Protein AF-A0A1Y1R116-F1 (afdb_monomer_lite)

Radius of gyration: 16.47 Å; chains: 1; bounding box: 44×42×44 Å

Foldseek 3Di:
DQVVCVVVVHHQFAWWQAQLDTGGRDDPVVVVVCVVCPPVAAADAPVCSVVCNVRRHTHDYALLSVLVSCQVVVNAEEEDAEHAAAAVVCVPVVPGDCNLVSQLAGQHEYEYQYHALRGDRVRRVVSNVVSQAAEEEAVDQARGHRVRNHDPHGGPYYDPDVVVVVVPGQDPVCNVPHGYYYYHYD

pLDDT: mean 90.56, std 11.83, range [45.5, 98.25]

Sequence (186 aa):
MRSCVRAAGAVPATTAILNGRLKAGLSKTEIDTIGQLGPRMHKASRRDLHWLMATGGNGSTTVASTMMIAAMAGIRVFATGGIGGGHRGAQKTFDISADLQELARTPVAVVCSGPKIILDIGLTREYLETHGVTVVGYETDTLPAFYVRESTFSVDCRADSPTVVANIRPFSRLADHFRASCLIFR

Structure (mmCIF, N/CA/C/O backbone):
data_AF-A0A1Y1R116-F1
#
_entry.id   AF-A0A1Y1R116-F1
#
loop_
_atom_site.group_PDB
_atom_site.id
_atom_site.type_symbol
_atom_site.label_atom_id
_atom_site.label_alt_id
_atom_site.label_comp_id
_atom_site.label_asym_id
_atom_site.label_entity_id
_atom_site.label_seq_id
_atom_site.pdbx_PDB_ins_code
_atom_site.Cartn_x
_atom_site.Cartn_y
_atom_site.Cartn_z
_atom_site.occupancy
_atom_site.B_iso_or_equiv
_atom_site.auth_seq_id
_atom_site.auth_comp_id
_atom_site.auth_asym_id
_atom_site.auth_atom_id
_atom_site.pdbx_PDB_model_num
ATOM 1 N N . MET A 1 1 ? -13.575 7.612 -5.347 1.00 85.94 1 MET A N 1
ATOM 2 C CA . MET A 1 1 ? -13.102 6.263 -4.951 1.00 85.94 1 MET A CA 1
ATOM 3 C C . MET A 1 1 ? -14.218 5.358 -4.425 1.00 85.94 1 MET A C 1
ATOM 5 O O . MET A 1 1 ? -14.549 4.406 -5.113 1.00 85.94 1 MET A O 1
ATOM 9 N N . ARG A 1 2 ? -14.840 5.617 -3.256 1.00 90.31 2 ARG A N 1
ATOM 10 C CA . ARG A 1 2 ? -15.894 4.720 -2.708 1.00 90.31 2 ARG A CA 1
ATOM 11 C C . ARG A 1 2 ? -17.069 4.504 -3.673 1.00 90.31 2 ARG A C 1
ATOM 13 O O . ARG A 1 2 ? -17.588 3.398 -3.741 1.00 90.31 2 ARG A O 1
ATOM 20 N N . SER A 1 3 ? -17.460 5.541 -4.415 1.00 92.19 3 SER A N 1
ATOM 21 C CA . SER A 1 3 ? -18.466 5.462 -5.481 1.00 92.19 3 SER A CA 1
ATOM 22 C C . SER A 1 3 ? -18.055 4.499 -6.598 1.00 92.19 3 SER A C 1
ATOM 24 O O . SER A 1 3 ? -18.837 3.625 -6.940 1.00 92.19 3 SER A O 1
ATOM 26 N N . CYS A 1 4 ? -16.818 4.594 -7.097 1.00 93.50 4 CYS A N 1
ATOM 27 C CA . CYS A 1 4 ? -16.275 3.699 -8.125 1.00 93.50 4 CYS A CA 1
ATOM 28 C C . CYS A 1 4 ? -16.299 2.229 -7.674 1.00 93.50 4 CYS A C 1
ATOM 30 O O . CYS A 1 4 ? -16.736 1.364 -8.421 1.00 93.50 4 CYS A O 1
ATOM 32 N N . VAL A 1 5 ? -15.897 1.956 -6.425 1.00 94.81 5 VAL A N 1
ATOM 33 C CA . VAL A 1 5 ? -15.923 0.595 -5.852 1.00 94.81 5 VAL A CA 1
ATOM 34 C C . VAL A 1 5 ? -17.352 0.043 -5.796 1.00 94.81 5 VAL A C 1
ATOM 36 O O . VAL A 1 5 ? -17.579 -1.102 -6.174 1.00 94.81 5 VAL A O 1
ATOM 39 N N . ARG A 1 6 ? -18.325 0.865 -5.377 1.00 96.12 6 ARG A N 1
ATOM 40 C CA . ARG A 1 6 ? -19.744 0.474 -5.351 1.00 96.12 6 ARG A CA 1
ATOM 41 C C . ARG A 1 6 ? -20.318 0.258 -6.749 1.00 96.12 6 ARG A C 1
ATOM 43 O O . ARG A 1 6 ? -21.068 -0.689 -6.939 1.00 96.12 6 ARG A O 1
ATOM 50 N N . ALA A 1 7 ? -19.954 1.106 -7.711 1.00 96.94 7 ALA A N 1
ATOM 51 C CA . ALA A 1 7 ? -20.374 0.970 -9.104 1.00 96.94 7 ALA A CA 1
ATOM 52 C C . ALA A 1 7 ? -19.861 -0.335 -9.736 1.00 96.94 7 ALA A C 1
ATOM 54 O O . ALA A 1 7 ? -20.546 -0.923 -10.562 1.00 96.94 7 ALA A O 1
ATOM 55 N N . ALA A 1 8 ? -18.701 -0.827 -9.289 1.00 93.62 8 ALA A N 1
ATOM 56 C CA . ALA A 1 8 ? -18.162 -2.134 -9.662 1.00 93.62 8 ALA A CA 1
ATOM 57 C C . ALA A 1 8 ? -18.774 -3.319 -8.876 1.00 93.62 8 ALA A C 1
ATOM 59 O O . ALA A 1 8 ? -18.280 -4.438 -8.977 1.00 93.62 8 ALA A O 1
ATOM 60 N N . GLY A 1 9 ? -19.812 -3.093 -8.059 1.00 96.50 9 GLY A N 1
ATOM 61 C CA . GLY A 1 9 ? -20.499 -4.138 -7.289 1.00 96.50 9 GLY A CA 1
ATOM 62 C C . GLY A 1 9 ? -19.793 -4.576 -5.999 1.00 96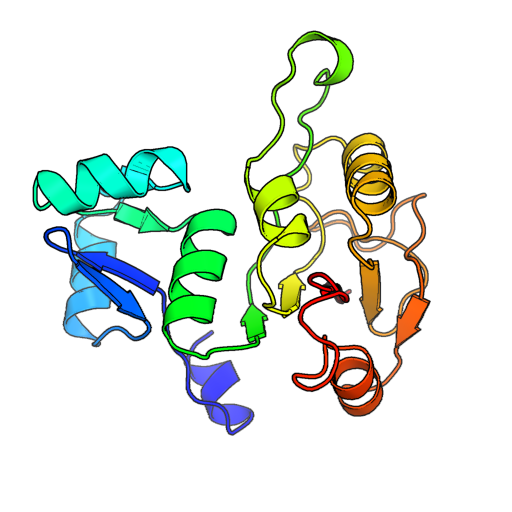.50 9 GLY A C 1
ATOM 63 O O . GLY A 1 9 ? -20.229 -5.531 -5.361 1.00 96.50 9 GLY A O 1
ATOM 64 N N . ALA A 1 10 ? -18.724 -3.890 -5.582 1.00 95.62 10 ALA A N 1
ATOM 65 C CA . ALA A 1 10 ? -17.963 -4.223 -4.378 1.00 95.62 10 ALA A CA 1
ATOM 66 C C . ALA A 1 10 ? -18.301 -3.309 -3.182 1.00 95.62 10 ALA A C 1
ATOM 68 O O . ALA A 1 10 ? -18.798 -2.187 -3.324 1.00 95.62 10 ALA A O 1
ATOM 69 N N . VAL A 1 11 ? -17.986 -3.773 -1.967 1.00 97.00 11 VAL A N 1
ATOM 70 C CA . VAL A 1 11 ? -18.197 -3.014 -0.724 1.00 97.00 11 VAL A CA 1
ATOM 71 C C . VAL A 1 11 ? -16.895 -2.318 -0.300 1.00 97.00 11 VAL A C 1
ATOM 73 O O . VAL A 1 11 ? -15.924 -2.997 0.032 1.00 97.00 11 VAL A O 1
ATOM 76 N N . PRO A 1 12 ? -16.830 -0.971 -0.270 1.00 97.06 12 PRO A N 1
ATOM 77 C CA . PRO A 1 12 ? -15.623 -0.265 0.146 1.00 97.06 12 PRO A CA 1
ATOM 78 C C . PRO A 1 12 ? -15.449 -0.270 1.670 1.00 97.06 12 PRO A C 1
ATOM 80 O O . PRO A 1 12 ? -16.290 0.270 2.396 1.00 97.06 12 PRO A O 1
ATOM 83 N N . ALA A 1 13 ? -14.301 -0.757 2.136 1.00 97.69 13 ALA A N 1
ATOM 84 C CA . ALA A 1 13 ? -13.896 -0.748 3.539 1.00 97.69 13 ALA A CA 1
ATOM 85 C C . ALA A 1 13 ? -12.650 0.132 3.743 1.00 97.69 13 ALA A C 1
ATOM 87 O O . ALA A 1 13 ? -11.518 -0.329 3.651 1.00 97.69 13 ALA A O 1
ATOM 88 N N . THR A 1 14 ? -12.854 1.427 3.992 1.00 97.12 14 THR A N 1
ATOM 89 C CA . THR A 1 14 ? -11.757 2.343 4.355 1.00 97.12 14 THR A CA 1
ATOM 90 C C . THR A 1 14 ? -11.199 1.968 5.727 1.00 97.12 14 THR A C 1
ATOM 92 O O . THR A 1 14 ? -11.984 1.676 6.627 1.00 97.12 14 THR A O 1
ATOM 95 N N . THR A 1 15 ? -9.878 1.989 5.902 1.00 97.69 15 THR A N 1
ATOM 96 C CA . THR A 1 15 ? -9.229 1.667 7.179 1.00 97.69 15 THR A CA 1
ATOM 97 C C . THR A 1 15 ? -8.725 2.909 7.903 1.00 97.69 15 THR A C 1
ATOM 99 O O . THR A 1 15 ? -8.316 3.882 7.271 1.00 97.69 15 THR A O 1
ATOM 102 N N . ALA A 1 16 ? -8.748 2.870 9.232 1.00 98.00 16 ALA A N 1
ATOM 103 C CA . ALA A 1 16 ? -8.129 3.869 10.100 1.00 98.00 16 ALA A CA 1
ATOM 104 C C . ALA A 1 16 ? -7.943 3.297 11.511 1.00 98.00 16 ALA A C 1
ATOM 106 O O . ALA A 1 16 ? -8.470 2.230 11.837 1.00 98.00 16 ALA A O 1
ATOM 107 N N . ILE A 1 17 ? -7.231 4.039 12.353 1.00 98.12 17 ILE A N 1
ATOM 108 C CA . ILE A 1 17 ? -7.190 3.822 13.799 1.00 98.12 17 ILE A CA 1
ATOM 109 C C . ILE A 1 17 ? -7.932 4.990 14.430 1.00 98.12 17 ILE A C 1
ATOM 111 O O . ILE A 1 17 ? -7.517 6.134 14.250 1.00 98.12 17 ILE A O 1
ATOM 115 N N . LEU A 1 18 ? -9.033 4.713 15.124 1.00 97.62 18 LEU A N 1
ATOM 116 C CA . LEU A 1 18 ? -9.830 5.738 15.795 1.00 97.62 18 LEU A CA 1
ATOM 117 C C . LEU A 1 18 ? -10.005 5.368 17.262 1.00 97.62 18 LEU A C 1
ATOM 119 O O . LEU A 1 18 ? -10.501 4.283 17.568 1.00 97.62 18 LEU A O 1
ATOM 123 N N . ASN A 1 19 ? -9.594 6.265 18.156 1.00 96.50 19 ASN A N 1
ATOM 124 C CA . ASN A 1 19 ? -9.612 6.074 19.605 1.00 96.50 19 ASN A CA 1
ATOM 125 C C . ASN A 1 19 ? -8.985 4.728 20.020 1.00 96.50 19 ASN A C 1
ATOM 127 O O . ASN A 1 19 ? -9.578 3.951 20.767 1.00 96.50 19 ASN A O 1
ATOM 131 N N . GLY A 1 20 ? -7.826 4.400 19.440 1.00 97.38 20 GLY A N 1
ATOM 132 C CA . GLY A 1 20 ? -7.104 3.144 19.666 1.00 97.38 20 GLY A CA 1
ATOM 133 C C . GLY A 1 20 ? -7.744 1.893 19.057 1.00 97.38 20 GLY A C 1
ATOM 134 O O . GLY A 1 20 ? -7.233 0.791 19.245 1.00 97.38 20 GLY A O 1
ATOM 135 N N . ARG A 1 21 ? -8.838 2.013 18.295 1.00 97.94 21 ARG A N 1
ATOM 136 C CA . ARG A 1 21 ? -9.481 0.870 17.632 1.00 97.94 21 ARG A CA 1
ATOM 137 C C . ARG A 1 21 ? -9.082 0.797 16.168 1.00 97.94 21 ARG A C 1
ATOM 139 O O . ARG A 1 21 ? -9.272 1.753 15.417 1.00 97.94 21 ARG A O 1
ATOM 146 N N . LEU A 1 22 ? -8.588 -0.367 15.754 1.00 98.19 22 LEU A N 1
ATOM 147 C CA . LEU A 1 22 ? -8.389 -0.695 14.346 1.00 98.19 22 LEU A CA 1
ATOM 148 C C . LEU A 1 22 ? -9.756 -0.837 13.668 1.00 98.19 22 LEU A C 1
ATOM 150 O O . LEU A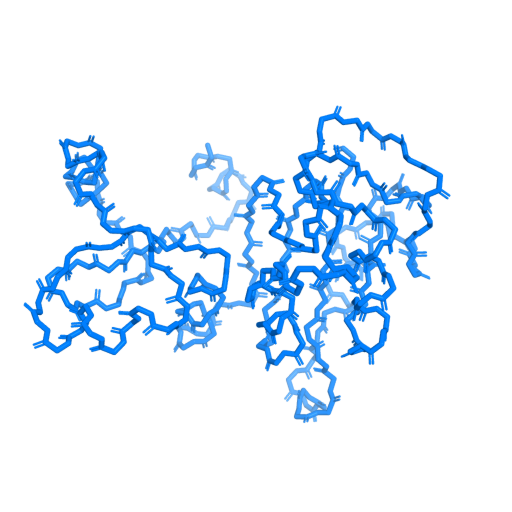 1 22 ? -10.600 -1.609 14.127 1.00 98.19 22 LEU A O 1
ATOM 154 N N . LYS A 1 23 ? -9.987 -0.096 12.585 1.00 98.25 23 LYS A N 1
ATOM 155 C CA . LYS A 1 23 ? -11.259 -0.114 11.855 1.00 98.25 23 LYS A CA 1
ATOM 156 C C . LYS A 1 23 ? -11.056 -0.541 10.411 1.00 98.25 23 LYS A C 1
ATOM 158 O O . LYS A 1 23 ? -10.219 0.031 9.720 1.00 98.25 23 LYS A O 1
ATOM 163 N N . ALA A 1 24 ? -11.882 -1.479 9.950 1.00 97.56 24 ALA A N 1
ATOM 164 C CA . ALA A 1 24 ? -12.065 -1.828 8.544 1.00 97.56 24 ALA A CA 1
ATOM 165 C C . ALA A 1 24 ? -13.508 -1.497 8.142 1.00 97.56 24 ALA A C 1
ATOM 167 O O . ALA A 1 24 ? -14.444 -2.206 8.500 1.00 97.56 24 ALA A O 1
ATOM 168 N N . GLY A 1 25 ? -13.693 -0.388 7.431 1.00 96.88 25 GLY A N 1
ATOM 169 C CA . GLY A 1 25 ? -15.003 0.206 7.185 1.00 96.88 25 GLY A CA 1
ATOM 170 C C . GLY A 1 25 ? -15.265 1.384 8.119 1.00 96.88 25 GLY A C 1
ATOM 171 O O . GLY A 1 25 ? -15.269 1.255 9.342 1.00 96.88 25 GLY A O 1
ATOM 172 N N . LEU A 1 26 ? -15.500 2.545 7.509 1.00 96.94 26 LEU A N 1
ATOM 173 C CA . LEU A 1 26 ? -15.802 3.790 8.205 1.00 96.94 26 LEU A CA 1
ATOM 174 C C . LEU A 1 26 ? -17.175 4.318 7.798 1.00 96.94 26 LEU A C 1
ATOM 176 O O . LEU A 1 26 ? -17.571 4.269 6.617 1.00 96.94 26 LEU A O 1
ATOM 180 N N . SER A 1 27 ? -17.874 4.860 8.790 1.00 96.12 27 SER A N 1
ATOM 181 C CA . SER A 1 27 ? -19.070 5.672 8.576 1.00 96.12 27 SER A CA 1
ATOM 182 C C . SER A 1 27 ? -18.719 6.985 7.864 1.00 96.12 27 SER A C 1
ATOM 184 O O . SER A 1 27 ? -17.549 7.342 7.711 1.00 96.12 27 SER A O 1
ATOM 186 N N . LYS A 1 28 ? -19.738 7.713 7.391 1.00 94.94 28 LYS A N 1
ATOM 187 C CA . LYS A 1 28 ? -19.534 9.046 6.806 1.00 94.94 28 LYS A CA 1
ATOM 188 C C . LYS A 1 28 ? -18.950 10.011 7.843 1.00 94.94 28 LYS A C 1
ATOM 190 O O . LYS A 1 28 ? -17.924 10.619 7.574 1.00 94.94 28 LYS A O 1
ATOM 195 N N . THR A 1 29 ? -19.532 10.037 9.040 1.00 96.62 29 THR A N 1
ATOM 196 C CA . THR A 1 29 ? -19.078 10.878 10.153 1.00 96.62 29 THR A CA 1
ATOM 197 C C . THR A 1 29 ? -17.611 10.640 10.490 1.00 96.62 29 THR A C 1
ATOM 199 O O . THR A 1 29 ? -16.861 11.591 10.637 1.00 96.62 29 THR A O 1
ATOM 202 N N . GLU A 1 30 ? -17.167 9.384 10.543 1.00 97.00 30 GLU A N 1
ATOM 203 C CA . GLU A 1 30 ? -15.762 9.071 10.837 1.00 97.00 30 GLU A CA 1
ATOM 204 C C . GLU A 1 30 ? -14.801 9.538 9.745 1.00 97.00 30 GLU A C 1
ATOM 206 O O . GLU A 1 30 ? -13.691 9.969 10.046 1.00 97.00 30 GLU A O 1
ATOM 211 N N . ILE A 1 31 ? -15.215 9.487 8.478 1.00 95.31 31 ILE A N 1
ATOM 212 C CA . ILE A 1 31 ? -14.420 10.034 7.372 1.00 95.31 31 ILE A CA 1
ATOM 213 C C . ILE A 1 31 ? -14.330 11.553 7.480 1.00 95.31 31 ILE A C 1
ATOM 215 O O . ILE A 1 31 ? -13.242 12.105 7.320 1.00 95.31 31 ILE A O 1
ATOM 219 N N . ASP A 1 32 ? -15.445 12.211 7.789 1.00 94.75 32 ASP A N 1
ATOM 220 C CA . ASP A 1 32 ? -15.482 13.659 7.983 1.00 94.75 32 ASP A CA 1
ATOM 221 C C . ASP A 1 32 ? -14.582 14.058 9.168 1.00 94.75 32 ASP A C 1
ATOM 223 O O . ASP A 1 32 ? -13.781 14.987 9.052 1.00 94.75 32 ASP A O 1
ATOM 227 N N . THR A 1 33 ? -14.608 13.294 10.267 1.00 93.50 33 THR A N 1
ATOM 228 C CA . THR A 1 33 ? -13.703 13.470 11.415 1.00 93.50 33 THR A CA 1
ATOM 229 C C . THR A 1 33 ? -12.234 13.326 11.018 1.00 93.50 33 THR A C 1
ATOM 231 O O . THR A 1 33 ? -11.421 14.167 11.396 1.00 93.50 33 THR A O 1
ATOM 234 N N . ILE A 1 34 ? -11.868 12.309 10.230 1.00 94.88 34 ILE A N 1
ATOM 235 C CA . ILE A 1 34 ? -10.489 12.152 9.734 1.00 94.88 34 ILE A CA 1
ATOM 236 C C . ILE A 1 34 ? -10.077 13.364 8.890 1.00 94.88 34 ILE A C 1
ATOM 238 O O . ILE A 1 34 ? -8.969 13.873 9.059 1.00 94.88 34 ILE A O 1
ATOM 242 N N . GLY A 1 35 ? -10.969 13.855 8.023 1.00 93.94 35 GLY A N 1
ATOM 243 C CA . GLY A 1 35 ? -10.734 15.054 7.216 1.00 93.94 35 GLY A CA 1
ATOM 244 C C . GLY A 1 35 ? -10.493 16.308 8.062 1.00 93.94 35 GLY A C 1
ATOM 245 O O . GLY A 1 35 ? -9.577 17.073 7.776 1.00 93.94 35 GLY A O 1
ATOM 246 N N . GLN A 1 36 ? -11.259 16.486 9.141 1.00 94.62 36 GLN A N 1
ATOM 247 C CA . GLN A 1 36 ? -11.112 17.605 10.083 1.00 94.62 36 GLN A CA 1
ATOM 248 C C . GLN A 1 36 ? -9.853 17.502 10.958 1.00 94.62 36 GLN A C 1
ATOM 250 O O . GLN A 1 36 ? -9.241 18.513 11.317 1.00 94.62 36 GLN A O 1
ATOM 255 N N . LEU A 1 37 ? -9.460 16.287 11.348 1.00 93.75 37 LEU A N 1
ATOM 256 C CA . LEU A 1 37 ? -8.221 16.062 12.092 1.00 93.75 37 LEU A CA 1
ATOM 257 C C . LEU A 1 37 ? -7.003 16.328 11.204 1.00 93.75 37 LEU A C 1
ATOM 259 O O . LEU A 1 37 ? -6.055 16.971 11.665 1.00 93.75 37 LEU A O 1
ATOM 263 N N . GLY A 1 38 ? -7.055 15.895 9.941 1.00 93.38 38 GLY A N 1
ATOM 264 C CA . GLY A 1 38 ? -6.062 16.201 8.917 1.00 93.38 38 GLY A CA 1
ATOM 265 C C . GLY A 1 38 ? -4.639 15.852 9.380 1.00 93.38 38 GLY A C 1
ATOM 266 O O . GLY A 1 38 ? -4.407 14.714 9.792 1.00 93.38 38 GLY A O 1
ATOM 267 N N . PRO A 1 39 ? -3.689 16.808 9.378 1.00 92.94 39 PRO A N 1
ATOM 268 C CA . PRO A 1 39 ? -2.306 16.576 9.812 1.00 92.94 39 PRO A CA 1
ATOM 269 C C . PRO A 1 39 ? -2.138 16.101 11.263 1.00 92.94 39 PRO A C 1
ATOM 271 O O . PRO A 1 39 ? -1.074 15.602 11.611 1.00 92.94 39 PRO A O 1
ATOM 274 N N . ARG A 1 40 ? -3.163 16.245 12.117 1.00 93.62 40 ARG A N 1
ATOM 275 C CA . ARG A 1 40 ? -3.134 15.750 13.506 1.00 93.62 40 ARG A CA 1
ATOM 276 C C . ARG A 1 40 ? -3.291 14.233 13.602 1.00 93.62 40 ARG A C 1
ATOM 278 O O . ARG A 1 40 ? -3.052 13.667 14.663 1.00 93.62 40 ARG A O 1
ATOM 285 N N . MET A 1 41 ? -3.710 13.573 12.523 1.00 95.81 41 MET A N 1
ATOM 286 C CA . MET A 1 41 ? -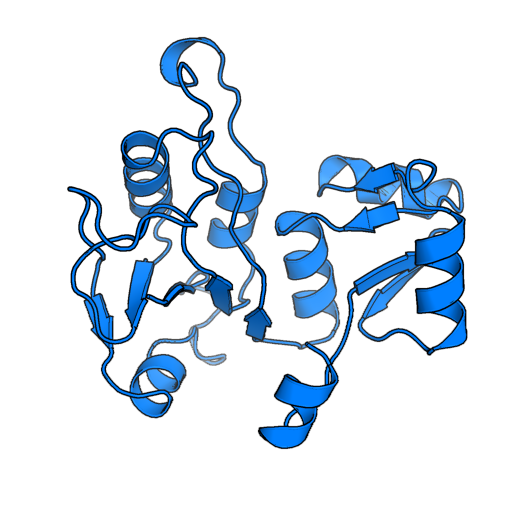3.729 12.115 12.452 1.00 95.81 41 MET A CA 1
ATOM 287 C C . MET A 1 41 ? -2.293 11.588 12.410 1.00 95.81 41 MET A C 1
ATOM 289 O O . MET A 1 41 ? -1.548 11.908 11.483 1.00 95.81 41 MET A O 1
ATOM 293 N N . HIS A 1 42 ? -1.915 10.715 13.347 1.00 97.19 42 HIS A N 1
ATOM 294 C CA . HIS A 1 42 ? -0.605 10.059 13.285 1.00 97.19 42 HIS A CA 1
ATOM 295 C C . HIS A 1 42 ? -0.511 9.205 12.019 1.00 97.19 42 HIS A C 1
ATOM 297 O O . HIS A 1 42 ? -1.428 8.439 11.716 1.00 97.19 42 HIS A O 1
ATOM 303 N N . LYS A 1 43 ? 0.579 9.303 11.258 1.00 97.19 43 LYS A N 1
ATOM 304 C CA . LYS A 1 43 ? 0.796 8.426 10.099 1.00 97.19 43 LYS A CA 1
ATOM 305 C C . LYS A 1 43 ? 1.296 7.070 10.593 1.00 97.19 43 LYS A C 1
ATOM 307 O O . LYS A 1 43 ? 2.481 6.900 10.859 1.00 97.19 43 LYS A O 1
ATOM 312 N N . ALA A 1 44 ? 0.381 6.119 10.722 1.00 97.69 44 ALA A N 1
ATOM 313 C CA . ALA A 1 44 ? 0.594 4.863 11.423 1.00 97.69 44 ALA A CA 1
ATOM 314 C C . ALA A 1 44 ? 1.049 3.745 10.480 1.00 97.69 44 ALA A C 1
ATOM 316 O O . ALA A 1 44 ? 0.269 3.248 9.657 1.00 97.69 44 ALA A O 1
ATOM 317 N N . SER A 1 45 ? 2.296 3.313 10.642 1.00 97.81 45 SER A N 1
ATOM 318 C CA . SER A 1 45 ? 2.830 2.060 10.110 1.00 97.81 45 SER A CA 1
ATOM 319 C C . SER A 1 45 ? 2.755 0.949 11.168 1.00 97.81 45 SER A C 1
ATOM 321 O O . SER A 1 45 ? 2.323 1.173 12.299 1.00 97.81 45 SER A O 1
ATOM 323 N N . ARG A 1 46 ? 3.205 -0.263 10.823 1.00 95.50 46 ARG A N 1
ATOM 324 C CA . ARG A 1 46 ? 3.155 -1.457 11.686 1.00 95.50 46 ARG A CA 1
ATOM 325 C C . ARG A 1 46 ? 3.692 -1.214 13.102 1.00 95.50 46 ARG A C 1
ATOM 327 O O . ARG A 1 46 ? 3.104 -1.683 14.072 1.00 95.50 46 ARG A O 1
ATOM 334 N N . ARG A 1 47 ? 4.806 -0.482 13.227 1.00 97.06 47 ARG A N 1
ATOM 335 C CA . ARG A 1 47 ? 5.447 -0.189 14.523 1.00 97.06 47 ARG A CA 1
ATOM 336 C C . ARG A 1 47 ? 4.590 0.693 15.434 1.00 97.06 47 ARG A C 1
ATOM 338 O O . ARG A 1 47 ? 4.689 0.583 16.649 1.00 97.06 47 ARG A O 1
ATOM 345 N N . ASP A 1 48 ? 3.743 1.533 14.844 1.00 97.88 48 ASP A N 1
ATOM 346 C CA . ASP A 1 48 ? 2.946 2.534 15.554 1.00 97.88 48 ASP A CA 1
ATOM 347 C C . ASP A 1 48 ? 1.651 1.944 16.134 1.00 97.88 48 ASP A C 1
ATOM 349 O O . ASP A 1 48 ? 1.072 2.515 17.058 1.00 97.88 48 ASP A O 1
ATOM 353 N N . LEU A 1 49 ? 1.197 0.796 15.610 1.00 96.56 49 LEU A N 1
ATOM 354 C CA . LEU A 1 49 ? -0.100 0.203 15.953 1.00 96.56 49 LEU A CA 1
ATOM 355 C C . LEU A 1 49 ? -0.247 -0.055 17.453 1.00 96.56 49 LEU A C 1
ATOM 357 O O . LEU A 1 49 ? -1.234 0.368 18.047 1.00 96.56 49 LEU A O 1
ATOM 361 N N . HIS A 1 50 ? 0.747 -0.695 18.069 1.00 96.25 50 HIS A N 1
ATOM 362 C CA . HIS A 1 50 ? 0.706 -1.057 19.487 1.00 96.25 50 HIS A CA 1
ATOM 363 C C . HIS A 1 50 ? 0.523 0.172 20.381 1.00 96.25 50 HIS A C 1
ATOM 365 O O . HIS A 1 50 ? -0.321 0.175 21.274 1.00 96.25 50 HIS A O 1
ATOM 371 N N . TRP A 1 51 ? 1.284 1.234 20.105 1.00 97.56 51 TRP A N 1
ATOM 372 C CA . TRP A 1 51 ? 1.229 2.469 20.878 1.00 97.56 51 TRP A CA 1
ATOM 373 C C . TRP A 1 51 ? -0.110 3.190 20.698 1.00 97.56 51 TRP A C 1
ATOM 375 O O . TRP A 1 51 ? -0.737 3.560 21.692 1.00 97.56 51 TRP A O 1
ATOM 385 N N . LEU A 1 52 ? -0.593 3.337 19.460 1.00 98.00 52 LEU A N 1
ATOM 386 C CA . LEU A 1 52 ? -1.878 3.992 19.198 1.00 98.00 52 LEU A CA 1
ATOM 387 C C . LEU A 1 52 ? -3.050 3.224 19.812 1.00 98.00 52 LEU A C 1
ATOM 389 O O . LEU A 1 52 ? -3.958 3.841 20.365 1.00 98.00 52 LEU A O 1
ATOM 393 N N . MET A 1 53 ? -3.024 1.893 19.755 1.00 98.06 53 MET A N 1
ATOM 394 C CA . MET A 1 53 ? -4.046 1.057 20.383 1.00 98.06 53 MET A CA 1
ATOM 395 C C . MET A 1 53 ? -4.032 1.186 21.908 1.00 98.06 53 MET A C 1
ATOM 397 O O . MET A 1 53 ? -5.088 1.358 22.511 1.00 98.06 53 MET A O 1
ATOM 401 N N . ALA A 1 54 ? -2.850 1.160 22.529 1.00 98.19 54 ALA A N 1
ATOM 402 C CA . ALA A 1 54 ? -2.710 1.247 23.983 1.00 98.19 54 ALA A CA 1
ATOM 403 C C . ALA A 1 54 ? -3.097 2.623 24.549 1.00 98.19 54 ALA A C 1
ATOM 405 O O . ALA A 1 54 ? -3.615 2.712 25.658 1.00 98.19 54 ALA A O 1
ATOM 406 N N . THR A 1 55 ? -2.848 3.695 23.795 1.00 97.75 55 THR A N 1
ATOM 407 C CA . THR A 1 55 ? -3.073 5.081 24.245 1.00 97.75 55 THR A CA 1
ATOM 408 C C . THR A 1 55 ? -4.410 5.671 23.806 1.00 97.75 55 THR A C 1
ATOM 410 O O . THR A 1 55 ? -4.707 6.817 24.134 1.00 97.75 55 THR A O 1
ATOM 413 N N . GLY A 1 56 ? -5.226 4.925 23.055 1.00 97.38 56 GLY A N 1
ATOM 414 C CA . GLY A 1 56 ? -6.462 5.471 22.495 1.00 97.38 56 GLY A CA 1
ATOM 415 C C . GLY A 1 56 ? -6.219 6.513 21.394 1.00 97.38 56 GLY A C 1
ATOM 416 O O . GLY A 1 56 ? -7.044 7.400 21.196 1.00 97.38 56 GLY A O 1
ATOM 417 N N . GLY A 1 57 ? -5.093 6.440 20.682 1.00 96.75 57 GLY A N 1
ATOM 418 C CA . GLY A 1 57 ? -4.706 7.411 19.659 1.00 96.75 57 GLY A CA 1
ATOM 419 C C . GLY A 1 57 ? -5.487 7.294 18.343 1.00 96.75 57 GLY A C 1
ATOM 420 O O . GLY A 1 57 ? -6.099 6.267 18.036 1.00 96.75 57 GLY A O 1
ATOM 421 N N . ASN A 1 58 ? -5.422 8.355 17.532 1.00 97.62 58 ASN A N 1
ATOM 422 C CA . ASN A 1 58 ? -5.980 8.406 16.178 1.00 97.62 58 ASN A CA 1
ATOM 423 C C . ASN A 1 58 ? -4.861 8.330 15.129 1.00 97.62 58 ASN A C 1
ATOM 425 O O . ASN A 1 58 ? -3.873 9.062 15.211 1.00 97.62 58 ASN A O 1
ATOM 429 N N . GLY A 1 59 ? -5.023 7.469 14.122 1.00 97.44 59 GLY A N 1
ATOM 430 C CA . GLY A 1 59 ? -3.993 7.195 13.122 1.00 97.44 59 GLY A CA 1
ATOM 431 C C . GLY A 1 59 ? -4.534 6.967 11.711 1.00 97.44 59 GLY A C 1
ATOM 432 O O . GLY A 1 59 ? -5.485 6.212 11.498 1.00 97.44 59 GLY A O 1
ATOM 433 N N . SER A 1 60 ? -3.903 7.622 10.736 1.00 96.94 60 SER A N 1
ATOM 434 C CA . SER A 1 60 ? -4.074 7.341 9.310 1.00 96.94 60 SER A CA 1
ATOM 435 C C . SER A 1 60 ? -3.160 6.178 8.924 1.00 96.94 60 SER A C 1
ATOM 437 O O . SER A 1 60 ? -1.968 6.188 9.224 1.00 96.94 60 SER A O 1
ATOM 439 N N . THR A 1 61 ? -3.710 5.136 8.308 1.00 97.88 61 THR A N 1
ATOM 440 C CA . THR A 1 61 ? -2.973 3.886 8.085 1.00 97.88 61 THR A CA 1
ATOM 441 C C . THR A 1 61 ? -2.137 3.955 6.809 1.00 97.88 61 THR A C 1
ATOM 443 O O . THR A 1 61 ? -2.637 4.327 5.747 1.00 97.88 61 THR A O 1
ATOM 446 N N . THR A 1 62 ? -0.861 3.564 6.884 1.00 97.81 62 THR A N 1
ATOM 447 C CA . THR A 1 62 ? -0.036 3.314 5.686 1.00 97.81 62 THR A CA 1
ATOM 448 C C . THR A 1 62 ? -0.512 2.061 4.943 1.00 97.81 62 THR A C 1
ATOM 450 O O . THR A 1 62 ? -1.458 1.398 5.376 1.00 97.81 62 THR A O 1
ATOM 453 N N . VAL A 1 63 ? 0.143 1.706 3.830 1.00 97.50 63 VAL A N 1
ATOM 454 C CA . VAL A 1 63 ? -0.139 0.446 3.125 1.00 97.50 63 VAL A CA 1
ATOM 455 C C . VAL A 1 63 ? 0.071 -0.741 4.066 1.00 97.50 63 VAL A C 1
ATOM 457 O O . VAL A 1 63 ? -0.850 -1.540 4.201 1.00 97.50 63 VAL A O 1
ATOM 460 N N . ALA A 1 64 ? 1.189 -0.793 4.800 1.00 97.19 64 ALA A N 1
ATOM 461 C CA . ALA A 1 64 ? 1.453 -1.852 5.773 1.00 97.19 64 ALA A CA 1
ATOM 462 C C . ALA A 1 64 ? 0.311 -2.023 6.796 1.00 97.19 64 ALA A C 1
ATOM 464 O O . ALA A 1 64 ? -0.307 -3.081 6.893 1.00 97.19 64 ALA A O 1
ATOM 465 N N . SER A 1 65 ? -0.048 -0.957 7.516 1.00 98.12 65 SER A N 1
ATOM 466 C CA . SER A 1 65 ? -1.121 -1.024 8.518 1.00 98.12 65 SER A CA 1
ATOM 467 C C . SER A 1 65 ? -2.480 -1.365 7.904 1.00 98.12 65 SER A C 1
ATOM 469 O O . SER A 1 65 ? -3.269 -2.092 8.502 1.00 98.12 65 SER A O 1
ATOM 471 N N . THR A 1 66 ? -2.759 -0.870 6.696 1.00 98.12 66 THR A N 1
ATOM 472 C CA . THR A 1 66 ? -4.005 -1.172 5.980 1.00 98.12 66 THR A CA 1
ATOM 473 C C . THR A 1 66 ? -4.085 -2.650 5.608 1.00 98.12 66 THR A C 1
ATOM 475 O O . THR A 1 66 ? -5.132 -3.259 5.805 1.00 98.12 66 THR A O 1
ATOM 478 N N . MET A 1 67 ? -2.986 -3.248 5.135 1.00 96.25 67 MET A N 1
ATOM 479 C CA . MET A 1 67 ? -2.913 -4.681 4.836 1.00 96.25 67 MET A CA 1
ATOM 480 C C . MET A 1 67 ? -3.165 -5.530 6.082 1.00 96.25 67 MET A C 1
ATOM 482 O O . MET A 1 67 ? -3.966 -6.460 6.020 1.00 96.25 67 MET A O 1
ATOM 486 N N . MET A 1 68 ? -2.547 -5.182 7.215 1.00 96.06 68 MET A N 1
ATOM 487 C CA . MET A 1 68 ? -2.760 -5.886 8.486 1.00 96.06 68 MET A CA 1
ATOM 488 C C . MET A 1 68 ? -4.235 -5.864 8.898 1.00 96.06 68 MET A C 1
ATOM 490 O O . MET A 1 68 ? -4.828 -6.907 9.165 1.00 96.06 68 MET A O 1
ATOM 494 N N . ILE A 1 69 ? -4.847 -4.677 8.897 1.00 97.75 69 ILE A N 1
ATOM 495 C CA . ILE A 1 69 ? -6.255 -4.499 9.271 1.00 97.75 69 ILE A CA 1
ATOM 496 C C . ILE A 1 69 ? -7.181 -5.231 8.290 1.00 97.75 69 ILE A C 1
ATOM 498 O O . ILE A 1 69 ? -8.136 -5.880 8.715 1.00 97.75 69 ILE A O 1
ATOM 502 N N . ALA A 1 70 ? -6.896 -5.159 6.988 1.00 95.94 70 ALA A N 1
ATOM 503 C CA . ALA A 1 70 ? -7.659 -5.858 5.959 1.00 95.94 70 ALA A CA 1
ATOM 504 C C . ALA A 1 70 ? -7.611 -7.377 6.163 1.00 95.94 70 ALA A C 1
ATOM 506 O O . ALA A 1 70 ? -8.662 -8.017 6.179 1.00 95.94 70 ALA A O 1
ATOM 507 N N . ALA A 1 71 ? -6.425 -7.941 6.401 1.00 93.62 71 ALA A N 1
ATOM 508 C CA . ALA A 1 71 ? -6.259 -9.368 6.657 1.00 93.62 71 ALA A CA 1
ATOM 509 C C . ALA A 1 71 ? -7.007 -9.821 7.918 1.00 93.62 71 ALA A C 1
ATOM 511 O O . ALA A 1 71 ? -7.730 -10.814 7.865 1.00 93.62 71 ALA A O 1
ATOM 512 N N . MET A 1 72 ? -6.914 -9.060 9.016 1.00 94.94 72 MET A N 1
ATOM 513 C CA . MET A 1 72 ? -7.671 -9.328 10.249 1.00 94.94 72 MET A CA 1
ATOM 514 C C . MET A 1 72 ? -9.190 -9.310 10.027 1.00 94.94 72 MET A C 1
ATOM 516 O O . MET A 1 72 ? -9.917 -10.044 10.688 1.00 94.94 72 MET A O 1
ATOM 520 N N . ALA A 1 73 ? -9.671 -8.486 9.094 1.00 95.94 73 ALA A N 1
ATOM 521 C CA . ALA A 1 73 ? -11.080 -8.393 8.721 1.00 95.94 73 ALA A CA 1
ATOM 522 C C . ALA A 1 73 ? -11.502 -9.389 7.619 1.00 95.94 73 ALA A C 1
ATOM 524 O O . ALA A 1 73 ? -12.637 -9.330 7.148 1.00 95.94 73 ALA A O 1
ATOM 525 N N . GLY A 1 74 ? -10.606 -10.273 7.161 1.00 92.81 74 GLY A N 1
ATOM 526 C CA . GLY A 1 74 ? -10.875 -11.217 6.069 1.00 92.81 74 GLY A CA 1
ATOM 527 C C . GLY A 1 74 ? -10.957 -10.579 4.674 1.00 92.81 74 GLY A C 1
ATOM 528 O O . GLY A 1 74 ? -11.381 -11.228 3.717 1.00 92.81 74 GLY A O 1
ATOM 529 N N . ILE A 1 75 ? -10.542 -9.319 4.523 1.00 93.25 75 ILE A N 1
ATOM 530 C CA . ILE A 1 75 ? -10.525 -8.594 3.248 1.00 93.25 75 ILE A CA 1
ATOM 531 C C . ILE A 1 75 ? -9.254 -8.968 2.483 1.00 93.25 75 ILE A C 1
ATOM 533 O O . ILE A 1 75 ? -8.142 -8.773 2.964 1.00 93.25 75 ILE A O 1
ATOM 537 N N . ARG A 1 76 ? -9.414 -9.480 1.259 1.00 90.12 76 ARG A N 1
ATOM 538 C CA . ARG A 1 76 ? -8.305 -10.025 0.450 1.00 90.12 76 ARG A CA 1
ATOM 539 C C . ARG A 1 76 ? -7.788 -9.087 -0.642 1.00 90.12 76 ARG A C 1
ATOM 541 O O . ARG A 1 76 ? -6.833 -9.436 -1.329 1.00 90.12 76 ARG A O 1
ATOM 548 N N . VAL A 1 77 ? -8.413 -7.923 -0.822 1.00 91.62 77 VAL A N 1
ATOM 549 C CA . VAL A 1 77 ? -8.065 -6.948 -1.866 1.00 91.62 77 VAL A CA 1
ATOM 550 C C . VAL A 1 77 ? -8.006 -5.557 -1.261 1.00 91.62 77 VAL A C 1
ATOM 552 O O . VAL A 1 77 ? -8.954 -5.118 -0.612 1.00 91.62 77 VAL A O 1
ATOM 555 N N . PHE A 1 78 ? -6.913 -4.851 -1.517 1.00 94.25 78 PHE A N 1
ATOM 556 C CA . PHE A 1 78 ? -6.695 -3.481 -1.079 1.00 94.25 78 PHE A CA 1
ATOM 557 C C . PHE A 1 78 ? -6.260 -2.627 -2.271 1.00 94.25 78 PHE A C 1
ATOM 559 O O . PHE A 1 78 ? -5.317 -2.983 -2.961 1.00 94.25 78 PHE A O 1
ATOM 566 N N . ALA A 1 79 ? -6.928 -1.496 -2.507 1.00 94.75 79 ALA A N 1
ATOM 567 C CA . ALA A 1 79 ? -6.542 -0.529 -3.531 1.00 94.75 79 ALA A CA 1
ATOM 568 C C . ALA A 1 79 ? -5.940 0.741 -2.920 1.00 94.75 79 ALA A C 1
ATOM 570 O O . ALA A 1 79 ? -6.516 1.339 -2.009 1.00 94.75 79 ALA A O 1
ATOM 571 N N . THR A 1 80 ? -4.808 1.178 -3.467 1.00 95.12 80 THR A N 1
ATOM 572 C CA . THR A 1 80 ? -4.079 2.390 -3.079 1.00 95.12 80 THR A CA 1
ATOM 573 C C . THR A 1 80 ? -3.495 3.070 -4.316 1.00 95.12 80 THR A C 1
ATOM 575 O O . THR A 1 80 ? -3.436 2.474 -5.384 1.00 95.12 80 THR A O 1
ATOM 578 N N . GLY A 1 81 ? -3.041 4.317 -4.190 1.00 93.81 81 GLY A N 1
ATOM 579 C CA . GLY A 1 81 ? -2.359 4.987 -5.299 1.00 93.81 81 GLY A CA 1
ATOM 580 C C . GLY A 1 81 ? -0.999 4.350 -5.603 1.00 93.81 81 GLY A C 1
ATOM 581 O O . GLY A 1 81 ? -0.711 3.979 -6.731 1.00 93.81 81 GLY A O 1
ATOM 582 N N . GLY A 1 82 ? -0.148 4.214 -4.588 1.00 94.44 82 GLY A N 1
ATOM 583 C CA . GLY A 1 82 ? 1.204 3.681 -4.753 1.00 94.44 82 GLY A CA 1
ATOM 584 C C . GLY A 1 82 ? 1.746 3.138 -3.442 1.00 94.44 82 GLY A C 1
ATOM 585 O O . GLY A 1 82 ? 1.420 3.652 -2.363 1.00 94.44 82 GLY A O 1
ATOM 586 N N . ILE A 1 83 ? 2.590 2.119 -3.519 1.00 95.94 83 ILE A N 1
ATOM 587 C CA . ILE A 1 83 ? 3.229 1.513 -2.343 1.00 95.94 83 ILE A CA 1
ATOM 588 C C . ILE A 1 83 ? 4.450 2.325 -1.895 1.00 95.94 83 ILE A C 1
ATOM 590 O O . ILE A 1 83 ? 4.927 3.218 -2.602 1.00 95.94 83 ILE A O 1
ATOM 594 N N . GLY A 1 84 ? 4.894 2.123 -0.659 1.00 96.81 84 GLY A N 1
ATOM 595 C CA . GLY A 1 84 ? 6.254 2.467 -0.256 1.00 96.81 84 GLY A CA 1
ATOM 596 C C . GLY A 1 84 ? 7.274 1.500 -0.863 1.00 96.81 84 GLY A C 1
ATOM 597 O O . GLY A 1 84 ? 6.908 0.525 -1.512 1.00 96.81 84 GLY A O 1
ATOM 598 N N . GLY A 1 85 ? 8.554 1.769 -0.642 1.00 96.62 85 GLY A N 1
ATOM 599 C CA . GLY A 1 85 ? 9.643 0.982 -1.209 1.00 96.62 85 GLY A CA 1
ATOM 600 C C . GLY A 1 85 ? 10.985 1.368 -0.606 1.00 96.62 85 GLY A C 1
ATOM 601 O O . GLY A 1 85 ? 11.020 2.012 0.445 1.00 96.62 85 GLY A O 1
ATOM 602 N N . GLY A 1 86 ? 12.074 0.984 -1.266 1.00 97.44 86 GLY A N 1
ATOM 603 C CA . GLY A 1 86 ? 13.398 1.490 -0.927 1.00 97.44 86 GLY A CA 1
ATOM 604 C C . GLY A 1 86 ? 13.529 2.944 -1.354 1.00 97.44 86 GLY A C 1
ATOM 605 O O . GLY A 1 86 ? 13.202 3.307 -2.486 1.00 97.44 86 GLY A O 1
ATOM 606 N N . HIS A 1 87 ? 13.972 3.798 -0.443 1.00 97.94 87 HIS A N 1
ATOM 607 C CA . HIS A 1 87 ? 14.264 5.181 -0.778 1.00 97.94 87 HIS A CA 1
ATOM 608 C C . HIS A 1 87 ? 15.551 5.263 -1.609 1.00 97.94 87 HIS A C 1
ATOM 610 O O . HIS A 1 87 ? 16.408 4.378 -1.569 1.00 97.94 87 HIS A O 1
ATOM 616 N N . ARG A 1 88 ? 15.712 6.346 -2.372 1.00 97.19 88 ARG A N 1
ATOM 617 C CA . ARG A 1 88 ? 16.952 6.585 -3.122 1.00 97.19 88 ARG A CA 1
ATOM 618 C C . ARG A 1 88 ? 18.123 6.690 -2.143 1.00 97.19 88 ARG A C 1
ATOM 620 O O . ARG A 1 88 ? 18.082 7.506 -1.226 1.00 97.19 88 ARG A O 1
ATOM 627 N N . GLY A 1 89 ? 19.151 5.862 -2.328 1.00 97.25 89 GLY A N 1
ATOM 628 C CA . GLY A 1 89 ? 20.280 5.764 -1.395 1.00 97.25 89 GLY A CA 1
ATOM 629 C C . GLY A 1 89 ? 20.101 4.742 -0.262 1.00 97.25 89 GLY A C 1
ATOM 630 O O . GLY A 1 89 ? 20.980 4.645 0.599 1.00 97.25 89 GLY A O 1
ATOM 631 N N . ALA A 1 90 ? 19.016 3.955 -0.256 1.00 97.38 90 ALA A N 1
ATOM 632 C CA . ALA A 1 90 ? 18.740 2.964 0.787 1.00 97.38 90 ALA A CA 1
ATOM 633 C C . ALA A 1 90 ? 19.816 1.877 0.930 1.00 97.38 90 ALA A C 1
ATOM 635 O O . ALA A 1 90 ? 19.966 1.332 2.018 1.00 97.38 90 ALA A O 1
ATOM 636 N N . GLN A 1 91 ? 20.639 1.622 -0.089 1.00 95.75 91 GLN A N 1
ATOM 637 C CA . GLN A 1 91 ? 21.812 0.748 0.022 1.00 95.75 91 GLN A CA 1
ATOM 638 C C . GLN A 1 91 ? 22.858 1.247 1.037 1.00 95.75 91 GLN A C 1
ATOM 640 O O . GLN A 1 91 ? 23.711 0.479 1.469 1.00 95.75 91 GLN A O 1
ATOM 645 N N 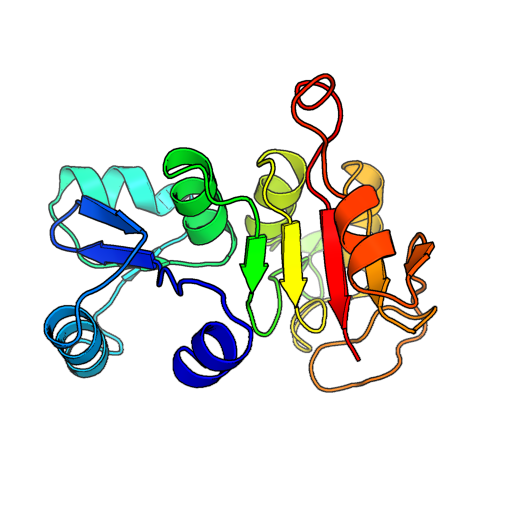. LYS A 1 92 ? 22.799 2.531 1.419 1.00 97.69 92 LYS A N 1
ATOM 646 C CA . LYS A 1 92 ? 23.635 3.138 2.467 1.00 97.69 92 LYS A CA 1
ATOM 647 C C . LYS A 1 92 ? 22.835 3.476 3.722 1.00 97.69 92 LYS A C 1
ATOM 649 O O . LYS A 1 92 ? 23.334 3.292 4.824 1.00 97.69 92 LYS A O 1
ATOM 654 N N . THR A 1 93 ? 21.623 4.012 3.558 1.00 98.12 93 THR A N 1
ATOM 655 C CA . THR A 1 93 ? 20.827 4.560 4.673 1.00 98.12 93 THR A CA 1
ATOM 656 C C . THR A 1 93 ? 19.907 3.543 5.332 1.00 98.12 93 THR A C 1
ATOM 658 O O . THR A 1 93 ? 19.455 3.772 6.450 1.00 98.12 93 THR A O 1
ATOM 661 N N . PHE A 1 94 ? 19.599 2.453 4.628 1.00 97.81 94 PHE A N 1
ATOM 662 C CA . PHE A 1 94 ? 18.619 1.437 5.013 1.00 97.81 94 PHE A CA 1
ATOM 663 C C . PHE A 1 94 ? 17.205 2.019 5.216 1.00 97.81 94 PHE A C 1
ATOM 665 O O . PHE A 1 94 ? 16.369 1.433 5.903 1.00 97.81 94 PHE A O 1
ATOM 672 N N . ASP A 1 95 ? 16.910 3.154 4.572 1.00 98.06 95 ASP A N 1
ATOM 673 C CA . ASP A 1 95 ? 15.573 3.751 4.540 1.00 98.06 95 ASP A CA 1
ATOM 674 C C . ASP A 1 95 ? 14.669 2.966 3.573 1.00 98.06 95 ASP A C 1
ATOM 676 O O . ASP A 1 95 ? 14.597 3.226 2.368 1.00 98.06 95 ASP A O 1
ATOM 680 N N . ILE A 1 96 ? 14.045 1.917 4.108 1.00 98.00 96 ILE A N 1
ATOM 681 C CA . ILE A 1 96 ? 13.211 0.966 3.372 1.00 98.00 96 ILE A CA 1
ATOM 682 C C . ILE A 1 96 ? 11.836 0.906 4.035 1.00 98.00 96 ILE A C 1
ATOM 684 O O . ILE A 1 96 ? 11.709 0.649 5.234 1.00 98.00 96 ILE A O 1
ATOM 688 N N . SER A 1 97 ? 10.784 1.117 3.244 1.00 97.75 97 SER A N 1
ATOM 689 C CA . SER A 1 97 ? 9.411 1.084 3.746 1.00 97.75 97 SER A CA 1
ATOM 690 C C . SER A 1 97 ? 9.028 -0.286 4.311 1.00 97.75 97 SER A C 1
ATOM 692 O O . SER A 1 97 ? 9.201 -1.322 3.667 1.00 97.75 97 SER A O 1
ATOM 694 N N . ALA A 1 98 ? 8.364 -0.268 5.469 1.00 97.50 98 ALA A N 1
ATOM 695 C CA . ALA A 1 98 ? 7.731 -1.445 6.062 1.00 97.50 98 ALA A CA 1
ATOM 696 C C . ALA A 1 98 ? 6.647 -2.071 5.162 1.00 97.50 98 ALA A C 1
ATOM 698 O O . ALA A 1 98 ? 6.301 -3.233 5.357 1.00 97.50 98 ALA A O 1
ATOM 699 N N . ASP A 1 99 ? 6.139 -1.334 4.165 1.00 96.62 99 ASP A N 1
ATOM 700 C CA . ASP A 1 99 ? 5.187 -1.859 3.182 1.00 96.62 99 ASP A CA 1
ATOM 701 C C . ASP A 1 99 ? 5.741 -3.100 2.461 1.00 96.62 99 ASP A C 1
ATOM 703 O O . ASP A 1 99 ? 4.993 -4.046 2.231 1.00 96.62 99 ASP A O 1
ATOM 707 N N . LEU A 1 100 ? 7.047 -3.139 2.159 1.00 95.69 100 LEU A N 1
ATOM 708 C CA . LEU A 1 100 ? 7.670 -4.272 1.460 1.00 95.69 100 LEU A CA 1
ATOM 709 C C . LEU A 1 100 ? 7.693 -5.538 2.321 1.00 95.69 100 LEU A C 1
ATOM 711 O O . LEU A 1 100 ? 7.421 -6.635 1.840 1.00 95.69 100 LEU A O 1
ATOM 715 N N . GLN A 1 101 ? 7.966 -5.382 3.617 1.00 95.38 101 GLN A N 1
ATOM 716 C CA . GLN A 1 101 ? 7.900 -6.491 4.567 1.00 95.38 101 GLN A CA 1
ATOM 717 C C . GLN A 1 101 ? 6.466 -6.968 4.791 1.00 95.38 101 GLN A C 1
ATOM 719 O O . GLN A 1 101 ? 6.248 -8.161 4.988 1.00 95.38 101 GLN A O 1
ATOM 724 N N . GLU A 1 102 ? 5.491 -6.061 4.760 1.00 94.81 102 GLU A N 1
ATOM 725 C CA . GLU A 1 102 ? 4.090 -6.438 4.919 1.00 94.81 102 GLU A CA 1
ATOM 726 C C . GLU A 1 102 ? 3.559 -7.184 3.689 1.00 94.81 102 GLU A C 1
ATOM 728 O O . GLU A 1 102 ? 2.909 -8.219 3.838 1.00 94.81 102 GLU A O 1
ATOM 733 N N . LEU A 1 103 ? 3.919 -6.739 2.480 1.00 92.81 103 LEU A N 1
ATOM 734 C CA . LEU A 1 103 ? 3.685 -7.476 1.232 1.00 92.81 103 LEU A CA 1
ATOM 735 C C . LEU A 1 103 ? 4.280 -8.890 1.289 1.00 92.81 103 LEU A C 1
ATOM 737 O O . LEU A 1 103 ? 3.654 -9.847 0.850 1.00 92.81 103 LEU A O 1
ATOM 741 N N . ALA A 1 104 ? 5.445 -9.064 1.908 1.00 91.00 104 ALA A N 1
ATOM 742 C CA . ALA A 1 104 ? 6.067 -10.378 2.046 1.00 91.00 104 ALA A CA 1
ATOM 743 C C . ALA A 1 104 ? 5.368 -11.323 3.045 1.00 91.00 104 ALA A C 1
ATOM 745 O O . ALA A 1 104 ? 5.755 -12.490 3.134 1.00 91.00 104 ALA A O 1
ATOM 746 N N . ARG A 1 105 ? 4.408 -10.846 3.849 1.00 88.75 105 ARG A N 1
ATOM 747 C CA . ARG A 1 105 ? 3.875 -11.593 5.009 1.00 88.75 105 ARG A CA 1
ATOM 748 C C . ARG A 1 105 ? 2.356 -11.700 5.045 1.00 88.75 105 ARG A C 1
ATOM 750 O O . ARG A 1 105 ? 1.845 -12.660 5.612 1.00 88.75 105 ARG A O 1
ATOM 757 N N . THR A 1 106 ? 1.640 -10.739 4.473 1.00 90.19 106 THR A N 1
ATOM 758 C CA . THR A 1 106 ? 0.201 -10.590 4.708 1.00 90.19 106 THR A CA 1
ATOM 759 C C . THR A 1 106 ? -0.608 -10.910 3.457 1.00 90.19 106 THR A C 1
ATOM 761 O O . THR A 1 106 ? -0.402 -10.260 2.438 1.00 90.19 106 THR A O 1
ATOM 764 N N . PRO A 1 107 ? -1.559 -11.866 3.499 1.00 88.50 107 PRO A N 1
ATOM 765 C CA . PRO A 1 107 ? -2.195 -12.451 2.312 1.00 88.50 107 PRO A CA 1
ATOM 766 C C . PRO A 1 107 ? -3.289 -11.557 1.692 1.00 88.50 107 PRO A C 1
ATOM 768 O O . PRO A 1 107 ? -4.434 -11.979 1.493 1.00 88.50 107 PRO A O 1
ATOM 771 N N . VAL A 1 108 ? -2.939 -10.314 1.368 1.00 89.81 108 VAL A N 1
ATOM 772 C CA . VAL A 1 108 ? -3.803 -9.295 0.763 1.00 89.81 108 VAL A CA 1
ATOM 773 C C . VAL A 1 108 ? -3.207 -8.874 -0.573 1.00 89.81 108 VAL A C 1
ATOM 775 O O . VAL A 1 108 ? -2.061 -8.439 -0.633 1.00 89.81 108 VAL A O 1
ATOM 778 N N . ALA A 1 109 ? -3.996 -8.968 -1.642 1.00 91.12 109 ALA A N 1
ATOM 779 C CA . ALA A 1 109 ? -3.597 -8.453 -2.944 1.00 91.12 109 ALA A CA 1
ATOM 780 C C . ALA A 1 109 ? -3.676 -6.921 -2.943 1.00 91.12 109 ALA A C 1
ATOM 782 O O . ALA A 1 109 ? -4.749 -6.357 -2.692 1.00 91.12 109 ALA A O 1
ATOM 783 N N . VAL A 1 110 ? -2.557 -6.252 -3.226 1.00 94.06 110 VAL A N 1
ATOM 784 C CA . VAL A 1 110 ? -2.488 -4.784 -3.268 1.00 94.06 110 VAL A CA 1
ATOM 785 C C . VAL A 1 110 ? -2.551 -4.304 -4.708 1.00 94.06 110 VAL A C 1
ATOM 787 O O . VAL A 1 110 ? -1.692 -4.644 -5.502 1.00 94.06 110 VAL A O 1
ATOM 790 N N . VAL A 1 111 ? -3.557 -3.498 -5.019 1.00 93.94 111 VAL A N 1
ATOM 791 C CA . VAL A 1 111 ? -3.798 -2.832 -6.300 1.00 93.94 111 VAL A CA 1
ATOM 792 C C . VAL A 1 111 ? -3.216 -1.424 -6.235 1.00 93.94 111 VAL A C 1
ATOM 794 O O . VAL A 1 111 ? -3.678 -0.617 -5.424 1.00 93.94 111 VAL A O 1
ATOM 797 N N . CYS A 1 112 ? -2.214 -1.120 -7.061 1.00 94.44 112 CYS A N 1
ATOM 798 C CA . CYS A 1 112 ? -1.593 0.209 -7.107 1.00 94.44 112 CYS A CA 1
ATOM 799 C C . CYS A 1 112 ? -1.007 0.572 -8.482 1.00 94.44 112 CYS A C 1
ATOM 801 O O . CYS A 1 112 ? -1.035 -0.233 -9.404 1.00 94.44 112 CYS A O 1
ATOM 803 N N . SER A 1 113 ? -0.443 1.774 -8.609 1.00 94.31 113 SER A N 1
ATOM 804 C CA . SER A 1 113 ? 0.323 2.227 -9.785 1.00 94.31 113 SER A CA 1
ATOM 805 C C . SER A 1 113 ? 1.841 2.101 -9.568 1.00 94.31 113 SER A C 1
ATOM 807 O O . SER A 1 113 ? 2.624 2.903 -10.069 1.00 94.31 113 SER A O 1
ATOM 809 N N . GLY A 1 114 ? 2.267 1.124 -8.761 1.00 93.44 114 GLY A N 1
ATOM 810 C CA . GLY A 1 114 ? 3.671 0.853 -8.452 1.00 93.44 114 GLY A CA 1
ATOM 811 C C . GLY A 1 114 ? 4.211 1.609 -7.231 1.00 93.44 114 GLY A C 1
ATOM 812 O O . GLY A 1 114 ? 3.439 2.192 -6.452 1.00 93.44 114 GLY A O 1
ATOM 813 N N . PRO A 1 115 ? 5.536 1.567 -6.994 1.00 94.31 115 PRO A N 1
ATOM 814 C CA . PRO A 1 115 ? 6.165 2.364 -5.949 1.00 94.31 115 PRO A CA 1
ATOM 815 C C . PRO A 1 115 ? 6.048 3.855 -6.275 1.00 94.31 115 PRO A C 1
ATOM 817 O O . PRO A 1 115 ? 6.140 4.275 -7.427 1.00 94.31 115 PRO A O 1
ATOM 820 N N . LYS A 1 116 ? 5.848 4.680 -5.242 1.00 93.62 116 LYS A N 1
ATOM 821 C CA . LYS A 1 116 ? 5.813 6.145 -5.394 1.00 93.62 116 LYS A CA 1
ATOM 822 C C . LYS A 1 116 ? 7.077 6.653 -6.101 1.00 93.62 116 LYS A C 1
ATOM 824 O O . LYS A 1 116 ? 8.180 6.239 -5.766 1.00 93.62 116 LYS A O 1
ATOM 829 N N . ILE A 1 117 ? 6.922 7.636 -6.989 1.00 92.00 117 ILE A N 1
ATOM 830 C CA . ILE A 1 117 ? 7.998 8.175 -7.849 1.00 92.00 117 ILE A CA 1
ATOM 831 C C . ILE A 1 117 ? 9.251 8.672 -7.103 1.00 92.00 117 ILE A C 1
ATOM 833 O O . ILE A 1 117 ? 10.346 8.694 -7.658 1.00 92.00 117 ILE A O 1
ATOM 837 N N . ILE A 1 118 ? 9.106 9.073 -5.839 1.00 94.50 118 ILE A N 1
ATOM 838 C CA . ILE A 1 118 ? 10.211 9.546 -4.990 1.00 94.50 118 ILE A CA 1
ATOM 839 C C . ILE A 1 118 ? 11.170 8.426 -4.550 1.00 94.50 118 ILE A C 1
ATOM 841 O O . ILE A 1 118 ? 12.201 8.706 -3.943 1.00 94.50 118 ILE A O 1
ATOM 845 N N . LEU A 1 119 ? 10.825 7.170 -4.828 1.00 96.25 119 LEU A N 1
ATOM 846 C CA . LEU A 1 119 ? 11.553 5.981 -4.406 1.00 96.25 119 LEU A CA 1
ATOM 847 C C . LEU A 1 119 ? 12.552 5.516 -5.470 1.00 96.25 119 LEU A C 1
ATOM 849 O O . LEU A 1 119 ? 12.607 6.040 -6.587 1.00 96.25 119 LEU A O 1
ATOM 853 N N . ASP A 1 120 ? 13.355 4.528 -5.095 1.00 96.62 120 ASP A N 1
ATOM 854 C CA . ASP A 1 120 ? 14.192 3.761 -6.005 1.00 96.62 120 ASP A CA 1
ATOM 855 C C . ASP A 1 120 ? 13.405 2.539 -6.502 1.00 96.62 120 ASP A C 1
ATOM 857 O O . ASP A 1 120 ? 13.125 1.604 -5.746 1.00 96.62 120 ASP A O 1
ATOM 861 N N . ILE A 1 121 ? 12.979 2.582 -7.765 1.00 94.44 121 ILE A N 1
ATOM 862 C CA . ILE A 1 121 ? 12.117 1.550 -8.359 1.00 94.44 121 ILE A CA 1
ATOM 863 C C . ILE A 1 121 ? 12.889 0.241 -8.528 1.00 94.44 121 ILE A C 1
ATOM 865 O O . ILE A 1 121 ? 12.337 -0.815 -8.233 1.00 94.44 121 ILE A O 1
ATOM 869 N N . GLY A 1 122 ? 14.158 0.317 -8.943 1.00 94.81 122 GLY A N 1
ATOM 870 C CA . GLY A 1 122 ? 14.999 -0.856 -9.160 1.00 94.81 122 GLY A CA 1
ATOM 871 C C . GLY A 1 122 ? 15.269 -1.586 -7.858 1.00 94.81 122 GLY A C 1
ATOM 872 O O . GLY A 1 122 ? 14.939 -2.760 -7.733 1.00 94.81 122 GLY A O 1
ATOM 873 N N . LEU A 1 123 ? 15.732 -0.866 -6.834 1.00 96.69 123 LEU A N 1
ATOM 874 C CA . LEU A 1 123 ? 15.937 -1.449 -5.507 1.00 96.69 123 LEU A CA 1
ATOM 875 C C . LEU A 1 123 ? 14.632 -2.025 -4.945 1.00 96.69 123 LEU A C 1
ATOM 877 O O . LEU A 1 123 ? 14.628 -3.109 -4.368 1.00 96.69 123 LEU A O 1
ATOM 881 N N . THR A 1 124 ? 13.507 -1.331 -5.133 1.00 96.31 124 THR A N 1
ATOM 882 C CA . THR A 1 124 ? 12.203 -1.837 -4.683 1.00 96.31 124 THR A CA 1
ATOM 883 C C . THR A 1 124 ? 11.814 -3.131 -5.404 1.00 96.31 124 THR A C 1
ATOM 885 O O . THR A 1 124 ? 11.333 -4.057 -4.753 1.00 96.31 124 THR A O 1
ATOM 888 N N . ARG A 1 125 ? 12.039 -3.217 -6.719 1.00 95.00 125 ARG A N 1
ATOM 889 C CA . ARG A 1 125 ? 11.760 -4.410 -7.528 1.00 95.00 125 ARG A CA 1
ATOM 890 C C . ARG A 1 125 ? 12.604 -5.608 -7.091 1.00 95.00 125 ARG A C 1
ATOM 892 O O . ARG A 1 125 ? 12.041 -6.682 -6.891 1.00 95.00 125 ARG A O 1
ATOM 899 N N . GLU A 1 126 ? 13.900 -5.404 -6.875 1.00 96.31 126 GLU A N 1
ATOM 900 C CA . GLU A 1 126 ? 14.827 -6.430 -6.368 1.00 96.31 126 GLU A CA 1
ATOM 901 C C . GLU A 1 126 ? 14.439 -6.909 -4.961 1.00 96.31 126 GLU A C 1
ATOM 903 O O . GLU A 1 126 ? 14.487 -8.096 -4.634 1.00 96.31 126 GLU A O 1
ATOM 908 N N . TYR A 1 127 ? 13.992 -5.987 -4.105 1.00 96.38 127 TYR A N 1
ATOM 909 C CA . TYR A 1 127 ? 13.557 -6.328 -2.753 1.00 96.38 127 TYR A CA 1
ATOM 910 C C . TYR A 1 127 ? 12.310 -7.219 -2.758 1.00 96.38 127 TYR A C 1
ATOM 912 O O . TYR A 1 127 ? 12.228 -8.166 -1.971 1.00 96.38 127 TYR A O 1
ATOM 920 N N . LEU A 1 128 ? 11.334 -6.904 -3.617 1.00 93.88 128 LEU A N 1
ATOM 921 C CA . LEU A 1 128 ? 10.105 -7.686 -3.774 1.00 93.88 128 LEU A CA 1
ATOM 922 C C . LEU A 1 128 ? 10.413 -9.099 -4.279 1.00 93.88 128 LEU A C 1
ATOM 924 O O . LEU A 1 128 ? 9.911 -10.061 -3.697 1.00 93.88 128 LEU A O 1
ATOM 928 N N . GLU A 1 129 ? 11.304 -9.218 -5.265 1.00 93.44 129 GLU A N 1
ATOM 929 C CA . GLU A 1 129 ? 11.794 -10.504 -5.770 1.00 93.44 129 GLU A CA 1
ATOM 930 C C . GLU A 1 129 ? 12.429 -11.347 -4.667 1.00 93.44 129 GLU A C 1
ATOM 932 O O . GLU A 1 129 ? 12.007 -12.475 -4.415 1.00 93.44 129 GLU A O 1
ATOM 937 N N . THR A 1 130 ? 13.379 -10.754 -3.939 1.00 95.44 130 THR A N 1
ATOM 938 C CA . THR A 1 130 ? 14.108 -11.410 -2.843 1.00 95.44 130 THR A CA 1
ATOM 939 C C . THR A 1 130 ? 13.159 -11.983 -1.786 1.00 95.44 130 THR A C 1
ATOM 941 O O . THR A 1 130 ? 13.445 -13.007 -1.168 1.00 95.44 130 THR A O 1
ATOM 944 N N . HIS A 1 131 ? 12.015 -11.332 -1.562 1.00 92.25 131 HIS A N 1
ATOM 945 C CA . HIS A 1 131 ? 11.031 -11.734 -0.557 1.00 92.25 131 HIS A CA 1
ATOM 946 C C . HIS A 1 131 ? 9.873 -12.574 -1.115 1.00 92.25 131 HIS A C 1
ATOM 948 O O . HIS A 1 131 ? 8.932 -12.878 -0.372 1.00 92.25 131 HIS A O 1
ATOM 954 N N . GLY A 1 132 ? 9.934 -12.962 -2.392 1.00 89.06 132 GLY A N 1
ATOM 955 C CA . GLY A 1 132 ? 8.921 -13.788 -3.044 1.00 89.06 132 GLY A CA 1
ATOM 956 C C . GLY A 1 132 ? 7.569 -13.089 -3.191 1.00 89.06 132 GLY A C 1
ATOM 957 O O . GLY A 1 132 ? 6.533 -13.751 -3.134 1.00 89.06 132 GLY A O 1
ATOM 958 N N . VAL A 1 133 ? 7.559 -11.760 -3.325 1.00 90.94 133 VAL A N 1
ATOM 959 C CA . VAL A 1 133 ? 6.341 -10.997 -3.619 1.00 90.94 133 VAL A CA 1
ATOM 960 C C . VAL A 1 133 ? 6.183 -10.904 -5.128 1.00 90.94 133 VAL A C 1
ATOM 962 O O . VAL A 1 133 ? 6.913 -10.165 -5.781 1.00 90.94 133 VAL A O 1
ATOM 965 N N . THR A 1 134 ? 5.192 -11.608 -5.672 1.00 90.69 134 THR A N 1
ATOM 966 C CA . THR A 1 134 ? 4.892 -11.555 -7.107 1.00 90.69 134 THR A CA 1
ATOM 967 C C . THR A 1 134 ? 4.353 -10.183 -7.502 1.00 90.69 134 THR A C 1
ATOM 969 O O . THR A 1 134 ? 3.354 -9.709 -6.944 1.00 90.69 134 THR A O 1
ATOM 972 N N . VAL A 1 135 ? 4.985 -9.577 -8.499 1.00 92.88 135 VAL A N 1
ATOM 973 C CA . VAL A 1 135 ? 4.603 -8.326 -9.144 1.00 92.88 135 VAL A CA 1
ATOM 974 C C . VAL A 1 135 ? 3.869 -8.634 -10.444 1.00 92.88 135 VAL A C 1
ATOM 976 O O . VAL A 1 135 ? 4.462 -9.101 -11.414 1.00 92.88 135 VAL A O 1
ATOM 979 N N . VAL A 1 136 ? 2.571 -8.344 -10.475 1.00 92.19 136 VAL A N 1
ATOM 980 C CA . VAL A 1 136 ? 1.706 -8.601 -11.634 1.00 92.19 136 VAL A CA 1
ATOM 981 C C . VAL A 1 136 ? 1.427 -7.292 -12.365 1.00 92.19 136 VAL A C 1
ATOM 983 O O . VAL A 1 136 ? 0.909 -6.356 -11.756 1.00 92.19 136 VAL A O 1
ATOM 986 N N . GLY A 1 137 ? 1.724 -7.227 -13.661 1.00 93.44 137 GLY A N 1
ATOM 987 C CA . GLY A 1 137 ? 1.345 -6.111 -14.529 1.00 93.44 137 GLY A CA 1
ATOM 988 C C . GLY A 1 137 ? -0.025 -6.338 -15.158 1.00 93.44 137 GLY A C 1
ATOM 989 O O . GLY A 1 137 ? -0.231 -7.314 -15.878 1.00 93.44 137 GLY A O 1
ATOM 990 N N . TYR A 1 138 ? -0.981 -5.450 -14.896 1.00 92.31 138 TYR A N 1
ATOM 991 C CA . TYR A 1 138 ? -2.282 -5.479 -15.560 1.00 92.31 138 TYR A CA 1
ATOM 992 C C . TYR A 1 138 ? -2.184 -4.806 -16.934 1.00 92.31 138 TYR A C 1
ATOM 994 O O . TYR A 1 138 ? -1.945 -3.601 -17.008 1.00 92.31 138 TYR A O 1
ATOM 1002 N N . GLU A 1 139 ? -2.343 -5.591 -18.004 1.00 93.31 139 GLU A N 1
ATOM 1003 C CA . GLU A 1 139 ? -2.222 -5.148 -19.406 1.00 93.31 139 GLU A CA 1
ATOM 1004 C C . GLU A 1 139 ? -0.868 -4.469 -19.737 1.00 93.31 139 GLU A C 1
ATOM 1006 O O . GLU A 1 139 ? -0.770 -3.649 -20.653 1.00 93.31 139 GLU A O 1
ATOM 1011 N N . THR A 1 140 ? 0.195 -4.794 -18.991 1.00 92.38 140 THR A N 1
ATOM 1012 C CA . THR A 1 140 ? 1.545 -4.231 -19.160 1.00 92.38 140 THR A CA 1
ATOM 1013 C C . THR A 1 140 ? 2.627 -5.235 -18.773 1.00 92.38 140 THR A C 1
ATOM 1015 O O . THR A 1 140 ? 2.442 -6.037 -17.858 1.00 92.38 140 THR A O 1
ATOM 1018 N N . ASP A 1 141 ? 3.774 -5.142 -19.443 1.00 93.50 141 ASP A N 1
ATOM 1019 C CA . ASP A 1 141 ? 4.985 -5.926 -19.166 1.00 93.50 141 ASP A CA 1
ATOM 1020 C C . ASP A 1 141 ? 6.023 -5.136 -18.343 1.00 93.50 141 ASP A C 1
ATOM 1022 O O . ASP A 1 141 ? 7.041 -5.677 -17.905 1.00 93.50 141 ASP A O 1
ATOM 1026 N N . THR A 1 142 ? 5.761 -3.849 -18.092 1.00 93.50 142 THR A N 1
ATOM 1027 C CA . THR A 1 142 ? 6.647 -2.962 -17.325 1.00 93.50 142 THR A CA 1
ATOM 1028 C C . THR A 1 142 ? 6.026 -2.554 -15.997 1.00 93.50 142 THR A C 1
ATOM 1030 O O . THR A 1 142 ? 4.810 -2.397 -15.872 1.00 93.50 142 THR A O 1
ATOM 1033 N N . LEU A 1 143 ? 6.883 -2.375 -14.995 1.00 90.94 143 LEU A N 1
ATOM 1034 C CA . LEU A 1 143 ? 6.556 -1.845 -13.681 1.00 90.94 143 LEU A CA 1
ATOM 1035 C C . LEU A 1 143 ? 6.371 -0.320 -13.789 1.00 90.94 143 LEU A C 1
ATOM 1037 O O . LEU A 1 143 ? 7.361 0.386 -13.990 1.00 90.94 143 LEU A O 1
ATOM 1041 N N . PRO A 1 144 ? 5.159 0.237 -13.643 1.00 88.88 144 PRO A N 1
ATOM 1042 C CA . PRO A 1 144 ? 4.974 1.682 -13.639 1.00 88.88 144 PRO A CA 1
ATOM 1043 C C . PRO A 1 144 ? 5.592 2.322 -12.393 1.00 88.88 144 PRO A C 1
ATOM 1045 O O . PRO A 1 144 ? 5.718 1.720 -11.323 1.00 88.88 144 PRO A O 1
ATOM 1048 N N . ALA A 1 145 ? 5.947 3.592 -12.542 1.00 88.94 145 ALA A N 1
ATOM 1049 C CA . ALA A 1 145 ? 6.582 4.416 -11.527 1.00 88.94 145 ALA A CA 1
ATOM 1050 C C . ALA A 1 145 ? 5.625 5.521 -11.060 1.00 88.94 145 ALA A C 1
ATOM 1052 O O . ALA A 1 145 ? 5.903 6.722 -11.166 1.00 88.94 145 ALA A O 1
ATOM 1053 N N . PHE A 1 146 ? 4.473 5.101 -10.536 1.00 89.06 146 PHE A N 1
ATOM 1054 C CA . PHE A 1 146 ? 3.394 5.962 -10.062 1.00 89.06 146 PHE A CA 1
ATOM 1055 C C . PHE A 1 146 ? 2.740 6.767 -11.195 1.00 89.06 146 PHE A C 1
ATOM 1057 O O . PHE A 1 146 ? 1.910 6.223 -11.912 1.00 89.06 146 PHE A O 1
ATOM 1064 N N . TYR A 1 147 ? 3.098 8.039 -11.395 1.00 86.69 147 TYR A N 1
ATOM 1065 C CA . TYR A 1 147 ? 2.542 8.848 -12.495 1.00 86.69 147 TYR A CA 1
ATOM 1066 C C . TYR A 1 147 ? 3.219 8.585 -13.847 1.00 86.69 147 TYR A C 1
ATOM 1068 O O . TYR A 1 147 ? 2.715 9.014 -14.884 1.00 86.69 147 TYR A O 1
ATOM 1076 N N . VAL A 1 148 ? 4.367 7.903 -13.841 1.00 86.00 148 VAL A N 1
ATOM 1077 C CA . VAL A 1 148 ? 5.085 7.512 -15.055 1.00 86.00 148 VAL A CA 1
ATOM 1078 C C . VAL A 1 148 ? 4.636 6.107 -15.444 1.00 86.00 148 VAL A C 1
ATOM 1080 O O . VAL A 1 148 ? 4.868 5.151 -14.705 1.00 86.00 148 VAL A O 1
ATOM 1083 N N . ARG A 1 149 ? 3.979 6.003 -16.604 1.00 82.31 149 ARG A N 1
ATOM 1084 C CA . ARG A 1 149 ? 3.345 4.763 -17.080 1.00 82.31 149 ARG A CA 1
ATOM 1085 C C . ARG A 1 149 ? 4.327 3.635 -17.366 1.00 82.31 149 ARG A C 1
ATOM 1087 O O . ARG A 1 149 ? 3.975 2.481 -17.174 1.00 82.31 149 ARG A O 1
ATOM 1094 N N . GLU A 1 150 ? 5.516 3.966 -17.851 1.00 81.19 150 GLU A N 1
ATOM 1095 C CA . GLU A 1 150 ? 6.498 2.990 -18.318 1.00 81.19 150 GLU A CA 1
ATOM 1096 C C . GLU A 1 150 ? 7.839 3.282 -17.649 1.00 81.19 150 GLU A C 1
ATOM 1098 O O . GLU A 1 150 ? 8.318 4.417 -17.651 1.00 81.19 150 GLU A O 1
ATOM 1103 N N . SER A 1 151 ? 8.428 2.256 -17.042 1.00 87.00 151 SER A N 1
ATOM 1104 C CA . SER A 1 151 ? 9.802 2.294 -16.550 1.00 87.00 151 SER A CA 1
ATOM 1105 C C . SER A 1 151 ? 10.628 1.226 -17.259 1.00 87.00 151 SER A C 1
ATOM 1107 O O . SER A 1 151 ? 10.101 0.400 -18.000 1.00 87.00 151 SER A O 1
ATOM 1109 N N . THR A 1 152 ? 11.935 1.224 -17.020 1.00 92.31 152 THR A N 1
ATOM 1110 C CA . THR A 1 152 ? 12.848 0.206 -17.553 1.00 92.31 152 THR A CA 1
ATOM 1111 C C . THR A 1 152 ? 12.783 -1.124 -16.794 1.00 92.31 152 THR A C 1
ATOM 1113 O O . THR A 1 152 ? 13.533 -2.037 -17.123 1.00 92.31 152 THR A O 1
ATOM 1116 N N . PHE A 1 153 ? 11.943 -1.239 -15.760 1.00 93.50 153 PHE A N 1
ATOM 1117 C CA . PHE A 1 153 ? 11.832 -2.434 -14.923 1.00 93.50 153 PHE A CA 1
ATOM 1118 C C . PHE A 1 153 ? 10.639 -3.285 -15.356 1.00 93.50 153 PHE A C 1
ATOM 1120 O O . PHE A 1 153 ? 9.562 -2.753 -15.623 1.00 93.50 153 PHE A O 1
ATOM 1127 N N . SER A 1 154 ? 10.810 -4.604 -15.401 1.00 93.19 154 SER A N 1
ATOM 1128 C CA . SER A 1 154 ? 9.754 -5.552 -15.759 1.00 93.19 154 SER A CA 1
ATOM 1129 C C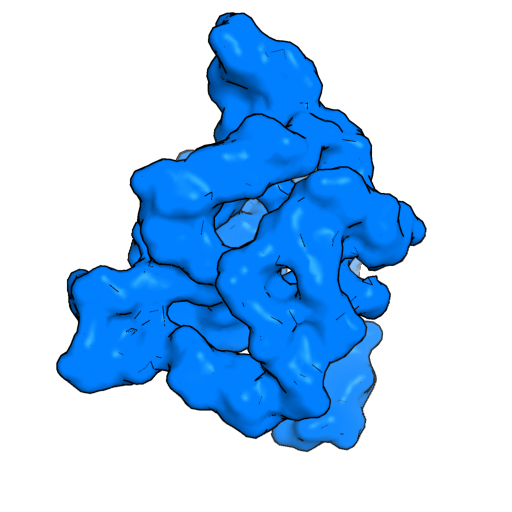 . SER A 1 154 ? 8.930 -5.998 -14.549 1.00 93.19 154 SER A C 1
ATOM 1131 O O . SER A 1 154 ? 9.378 -5.980 -13.396 1.00 93.19 154 SER A O 1
ATOM 1133 N N . VAL A 1 155 ? 7.699 -6.423 -14.823 1.00 93.12 155 VAL A N 1
ATOM 1134 C CA . VAL A 1 155 ? 6.887 -7.213 -13.882 1.00 93.12 155 VAL A CA 1
ATOM 1135 C C . VAL A 1 155 ? 7.276 -8.697 -13.962 1.00 93.12 155 VAL A C 1
ATOM 1137 O O . VAL A 1 155 ? 8.005 -9.092 -14.868 1.00 93.12 155 VAL A O 1
ATOM 1140 N N . ASP A 1 156 ? 6.813 -9.526 -13.023 1.00 92.50 156 ASP A N 1
ATOM 1141 C CA . ASP A 1 156 ? 7.046 -10.981 -13.073 1.00 92.50 156 ASP A CA 1
ATOM 1142 C C . ASP A 1 156 ? 6.134 -11.662 -14.094 1.00 92.50 156 ASP A C 1
ATOM 1144 O O . ASP A 1 156 ? 6.533 -12.591 -14.794 1.00 92.50 156 ASP A O 1
ATOM 1148 N N . CYS A 1 157 ? 4.882 -11.208 -14.171 1.00 90.62 157 CYS A N 1
ATOM 1149 C CA . CYS A 1 157 ? 3.916 -11.711 -15.132 1.00 90.62 157 CYS A CA 1
ATOM 1150 C C . CYS A 1 157 ? 2.889 -10.648 -15.512 1.00 90.62 157 CYS A C 1
ATOM 1152 O O . CYS A 1 157 ? 2.557 -9.749 -14.733 1.00 90.62 157 CYS A O 1
ATOM 1154 N N . ARG A 1 158 ? 2.364 -10.789 -16.726 1.00 92.44 158 ARG A N 1
ATOM 1155 C CA . ARG A 1 158 ? 1.295 -9.958 -17.262 1.00 92.44 158 ARG A CA 1
ATOM 1156 C C . ARG A 1 158 ? -0.054 -10.655 -17.108 1.00 92.44 158 ARG A C 1
ATOM 1158 O O . ARG A 1 158 ? -0.169 -11.863 -17.310 1.00 92.44 158 ARG A O 1
ATOM 1165 N N . ALA A 1 159 ? -1.082 -9.885 -16.768 1.00 90.31 159 ALA A N 1
ATOM 1166 C CA . ALA A 1 159 ? -2.467 -10.332 -16.737 1.00 90.31 159 ALA A CA 1
ATOM 1167 C C . ALA A 1 159 ? -3.355 -9.362 -17.523 1.00 90.31 159 ALA A C 1
ATOM 1169 O O . ALA A 1 159 ? -3.422 -8.181 -17.200 1.00 90.31 159 ALA A O 1
ATOM 1170 N N . ASP A 1 160 ? -4.086 -9.875 -18.512 1.00 92.69 160 ASP A N 1
ATOM 1171 C CA . ASP A 1 160 ? -4.950 -9.066 -19.390 1.00 92.69 160 ASP A CA 1
ATOM 1172 C C . ASP A 1 160 ? -6.440 -9.134 -19.012 1.00 92.69 160 ASP A C 1
ATOM 1174 O O . ASP A 1 160 ? -7.310 -8.719 -19.772 1.00 92.69 160 ASP A O 1
ATOM 1178 N N . SER A 1 161 ? -6.780 -9.705 -17.849 1.00 90.62 161 SER A N 1
ATOM 1179 C CA . SER A 1 161 ? -8.158 -9.673 -17.348 1.00 90.62 161 SER A CA 1
ATOM 1180 C C . SER A 1 161 ? -8.252 -9.749 -15.820 1.00 90.62 161 SER A C 1
ATOM 1182 O O . SER A 1 161 ? -7.414 -10.392 -15.173 1.00 90.62 161 SER A O 1
ATOM 1184 N N . PRO A 1 162 ? -9.308 -9.173 -15.211 1.00 87.25 162 PRO A N 1
ATOM 1185 C CA . PRO A 1 162 ? -9.552 -9.285 -13.773 1.00 87.25 162 PRO A CA 1
ATOM 1186 C C . PRO A 1 162 ? -9.693 -10.732 -13.281 1.00 87.25 162 PRO A C 1
ATOM 1188 O O . PRO A 1 162 ? -9.346 -11.023 -12.137 1.00 87.25 162 PRO A O 1
ATOM 1191 N N . THR A 1 163 ? -10.174 -11.641 -14.134 1.00 88.69 163 THR A N 1
ATOM 1192 C CA . THR A 1 163 ? -10.309 -13.072 -13.824 1.00 88.69 163 THR A CA 1
ATOM 1193 C C . THR A 1 163 ? -8.947 -13.742 -13.679 1.00 88.69 163 THR A C 1
ATOM 1195 O O . THR A 1 163 ? -8.713 -14.443 -12.697 1.00 88.69 163 THR A O 1
ATOM 1198 N N . VAL A 1 164 ? -8.015 -13.481 -14.603 1.00 86.44 164 VAL A N 1
ATOM 1199 C CA . VAL A 1 164 ? -6.633 -13.982 -14.500 1.00 86.44 164 VAL A CA 1
ATOM 1200 C C . VAL A 1 164 ? -5.975 -13.437 -13.239 1.00 86.44 164 VAL A C 1
ATOM 1202 O O . VAL A 1 164 ? -5.426 -14.200 -12.448 1.00 86.44 164 VAL A O 1
ATOM 1205 N N . VAL A 1 165 ? -6.129 -12.134 -12.985 1.00 84.31 165 VAL A N 1
ATOM 1206 C CA . VAL A 1 165 ? -5.663 -11.513 -11.743 1.00 84.31 165 VAL A CA 1
ATOM 1207 C C . VAL A 1 165 ? -6.246 -12.218 -10.518 1.00 84.31 165 VAL A C 1
ATOM 1209 O O . VAL A 1 165 ? -5.520 -12.450 -9.560 1.00 84.31 165 VAL A O 1
ATOM 1212 N N . ALA A 1 166 ? -7.544 -12.529 -10.501 1.00 83.44 166 ALA A N 1
ATOM 1213 C CA . ALA A 1 166 ? -8.187 -13.200 -9.374 1.00 83.44 166 ALA A CA 1
ATOM 1214 C C . ALA A 1 166 ? -7.613 -14.602 -9.119 1.00 83.44 166 ALA A C 1
ATOM 1216 O O . ALA A 1 166 ? -7.463 -14.978 -7.959 1.00 83.44 166 ALA A O 1
ATOM 1217 N N . ASN A 1 167 ? -7.233 -15.321 -10.177 1.00 82.44 167 ASN A N 1
ATOM 1218 C CA . ASN A 1 167 ? -6.657 -16.664 -10.095 1.00 82.44 167 ASN A CA 1
ATOM 1219 C C . ASN A 1 167 ? -5.194 -16.680 -9.622 1.00 82.44 167 ASN A C 1
ATOM 1221 O O . ASN A 1 167 ? -4.767 -17.671 -9.039 1.00 82.44 167 ASN A O 1
ATOM 1225 N N . ILE A 1 168 ? -4.440 -15.596 -9.836 1.00 75.81 168 ILE A N 1
ATOM 1226 C CA . ILE A 1 168 ? -3.049 -15.455 -9.360 1.00 75.81 168 ILE A CA 1
ATOM 1227 C C . ILE A 1 168 ? -2.992 -15.162 -7.848 1.00 75.81 168 ILE A C 1
ATOM 1229 O O . ILE A 1 168 ? -1.968 -15.375 -7.202 1.00 75.81 168 ILE A O 1
ATOM 1233 N N . ARG A 1 169 ? -4.090 -14.676 -7.252 1.00 66.38 169 ARG A N 1
ATOM 1234 C CA . ARG A 1 169 ? -4.115 -14.289 -5.832 1.00 66.38 169 ARG A CA 1
ATOM 1235 C C . ARG A 1 169 ? -3.894 -15.506 -4.927 1.00 66.38 169 ARG A C 1
ATOM 1237 O O . ARG A 1 169 ? -4.382 -16.590 -5.240 1.00 66.38 169 ARG A O 1
ATOM 1244 N N . PRO A 1 170 ? -3.252 -15.327 -3.757 1.00 59.56 170 PRO A N 1
ATOM 1245 C CA . PRO A 1 170 ? -2.954 -16.430 -2.846 1.00 59.56 170 PRO A CA 1
ATOM 1246 C C . PRO A 1 170 ? -4.233 -17.188 -2.432 1.00 59.56 170 PRO A C 1
ATOM 1248 O O . PRO A 1 170 ? -5.064 -16.679 -1.671 1.00 59.56 170 PRO A O 1
ATOM 1251 N N . PHE A 1 171 ? -4.410 -18.409 -2.948 1.00 55.53 171 PHE A N 1
ATOM 1252 C CA . PHE A 1 171 ? -5.555 -19.283 -2.665 1.00 55.53 171 PHE A CA 1
ATOM 1253 C C . PHE A 1 171 ? -5.478 -19.852 -1.243 1.00 55.53 171 PHE A C 1
ATOM 1255 O O . PHE A 1 171 ? -4.451 -20.384 -0.831 1.00 55.53 171 PHE A O 1
ATOM 1262 N N . SER A 1 172 ? -6.592 -19.816 -0.506 1.00 51.28 172 SER A N 1
ATOM 1263 C CA . SER A 1 172 ? -6.691 -20.178 0.921 1.00 51.28 172 SER A CA 1
ATOM 1264 C C . SER A 1 172 ? -6.332 -21.623 1.292 1.00 51.28 172 SER A C 1
ATOM 1266 O O . SER A 1 172 ? -6.152 -21.890 2.471 1.00 51.28 172 SER A O 1
ATOM 1268 N N . ARG A 1 173 ? -6.216 -22.558 0.339 1.00 45.50 173 ARG A N 1
ATOM 1269 C CA . ARG A 1 173 ? -5.861 -23.963 0.638 1.00 45.50 173 ARG A CA 1
ATOM 1270 C C . ARG A 1 173 ? -4.356 -24.251 0.630 1.00 45.50 173 ARG A C 1
ATOM 1272 O O . ARG A 1 173 ? -3.950 -25.275 1.157 1.00 45.50 173 ARG A O 1
ATOM 1279 N N . LEU A 1 174 ? -3.550 -23.351 0.063 1.00 47.81 174 LEU A N 1
ATOM 1280 C CA . LEU A 1 174 ? -2.079 -23.397 0.074 1.00 47.81 174 LEU A CA 1
ATOM 1281 C C . LEU A 1 174 ? -1.472 -22.089 0.637 1.00 47.81 174 LEU A C 1
ATOM 1283 O O . LEU A 1 174 ? -0.259 -21.892 0.605 1.00 47.81 174 LEU A O 1
ATOM 1287 N N . ALA A 1 175 ? -2.320 -21.174 1.130 1.00 50.09 175 ALA A N 1
ATOM 1288 C CA . ALA A 1 175 ? -1.975 -19.796 1.501 1.00 50.09 175 ALA A CA 1
ATOM 1289 C C . ALA A 1 175 ? -0.935 -19.679 2.620 1.00 50.09 175 ALA A C 1
ATOM 1291 O O . ALA A 1 175 ? -0.278 -18.647 2.714 1.00 50.09 175 ALA A O 1
ATOM 1292 N N . ASP A 1 176 ? -0.737 -20.726 3.420 1.00 47.44 176 ASP A N 1
ATOM 1293 C CA . ASP A 1 176 ? 0.310 -20.727 4.442 1.00 47.44 176 ASP A CA 1
ATOM 1294 C C . ASP A 1 176 ? 1.720 -20.727 3.825 1.00 47.44 176 ASP A C 1
ATOM 1296 O O . ASP A 1 176 ? 2.702 -20.519 4.535 1.00 47.44 176 ASP A O 1
ATOM 1300 N N . HIS A 1 177 ? 1.854 -20.993 2.517 1.00 52.12 177 HIS A N 1
ATOM 1301 C CA . HIS A 1 177 ? 3.140 -21.043 1.806 1.00 52.12 177 HIS A CA 1
ATOM 1302 C C . HIS A 1 177 ? 3.244 -20.030 0.653 1.00 52.12 177 HIS A C 1
ATOM 1304 O O . HIS A 1 177 ? 4.354 -19.640 0.293 1.00 52.12 177 HIS A O 1
ATOM 1310 N N . PHE A 1 178 ? 2.119 -19.550 0.105 1.00 51.50 178 PHE A N 1
ATOM 1311 C CA . PHE A 1 178 ? 2.103 -18.539 -0.961 1.00 51.50 178 PHE A CA 1
ATOM 1312 C C . PHE A 1 178 ? 1.823 -17.138 -0.398 1.00 51.50 178 PHE A C 1
ATOM 1314 O O . PHE A 1 178 ? 0.746 -16.860 0.132 1.00 51.50 178 PHE A O 1
ATOM 1321 N N . ARG A 1 179 ? 2.827 -16.259 -0.511 1.00 59.75 179 ARG A N 1
ATOM 1322 C CA . ARG A 1 179 ? 2.840 -14.885 0.024 1.00 59.75 179 ARG A CA 1
ATOM 1323 C C . ARG A 1 179 ? 2.050 -13.914 -0.870 1.00 59.75 179 ARG A C 1
ATOM 1325 O O . ARG A 1 179 ? 1.522 -14.303 -1.909 1.00 59.75 179 ARG A O 1
ATOM 1332 N N . ALA A 1 180 ? 1.880 -12.667 -0.419 1.00 59.59 180 ALA A N 1
ATOM 1333 C CA . ALA A 1 180 ? 1.011 -11.688 -1.075 1.00 59.59 180 ALA A CA 1
ATOM 1334 C C . ALA A 1 180 ? 1.424 -11.389 -2.523 1.00 59.59 180 ALA A C 1
ATOM 1336 O O . ALA A 1 180 ? 2.600 -11.447 -2.874 1.00 59.59 180 ALA A O 1
ATOM 1337 N N . SER A 1 181 ? 0.451 -10.985 -3.340 1.00 60.75 181 SER A N 1
ATOM 1338 C CA . SER A 1 181 ? 0.695 -10.485 -4.695 1.00 60.75 181 SER A CA 1
ATOM 1339 C C . SER A 1 181 ? 0.531 -8.965 -4.721 1.00 60.75 181 SER A C 1
ATOM 1341 O O . SER A 1 181 ? -0.476 -8.431 -4.239 1.00 60.75 181 SER A O 1
ATOM 1343 N N . CYS A 1 182 ? 1.498 -8.264 -5.306 1.00 62.16 182 CYS A N 1
ATOM 1344 C CA . CYS A 1 182 ? 1.381 -6.849 -5.635 1.00 62.16 182 CYS A CA 1
ATOM 1345 C C . CYS A 1 182 ? 0.897 -6.737 -7.085 1.00 62.16 182 CYS A C 1
ATOM 1347 O O . CYS A 1 182 ? 1.603 -7.109 -8.018 1.00 62.16 182 CYS A O 1
ATOM 1349 N N . LEU A 1 183 ? -0.328 -6.257 -7.271 1.00 65.88 183 LEU A N 1
ATOM 1350 C CA . LEU A 1 183 ? -0.919 -6.014 -8.578 1.00 65.88 183 LEU A CA 1
ATOM 1351 C C . LEU A 1 183 ? -0.745 -4.551 -8.960 1.00 65.88 183 LEU A C 1
ATOM 1353 O O . LEU A 1 183 ? -1.120 -3.640 -8.212 1.00 65.88 183 LEU A O 1
ATOM 1357 N N . ILE A 1 184 ? -0.221 -4.336 -10.157 1.00 64.38 184 ILE A N 1
ATOM 1358 C CA . ILE A 1 184 ? 0.159 -3.019 -10.620 1.00 64.38 184 ILE A CA 1
ATOM 1359 C C . ILE A 1 184 ? -0.539 -2.694 -11.941 1.00 64.38 184 ILE A C 1
ATOM 1361 O O . ILE A 1 184 ? -0.561 -3.507 -12.861 1.00 64.38 184 ILE A O 1
ATOM 1365 N N . PHE A 1 185 ? -1.134 -1.504 -12.008 1.00 65.38 185 PHE A N 1
ATOM 1366 C CA . PHE A 1 185 ? -1.926 -1.013 -13.136 1.00 65.38 185 PHE A CA 1
ATOM 1367 C C . PHE A 1 185 ? -1.242 0.152 -13.844 1.00 65.38 185 PHE A C 1
ATOM 1369 O O . PHE A 1 185 ? -0.503 0.917 -13.218 1.00 65.38 185 PHE A O 1
ATOM 1376 N N . ARG A 1 186 ? -1.559 0.289 -15.135 1.00 56.78 186 ARG A N 1
ATOM 1377 C CA . ARG A 1 186 ? -1.221 1.437 -15.983 1.00 56.78 186 ARG A CA 1
ATOM 1378 C C . ARG A 1 186 ? -1.998 2.705 -15.615 1.00 56.78 186 ARG A C 1
ATOM 1380 O O . ARG A 1 186 ? -3.131 2.585 -15.099 1.00 56.78 186 ARG A O 1
#

Secondary structure (DSSP, 8-state):
-HHHHHHTT-----EEEETTEEEES--HHHHHHHHHHGGGSEEE-GGGHH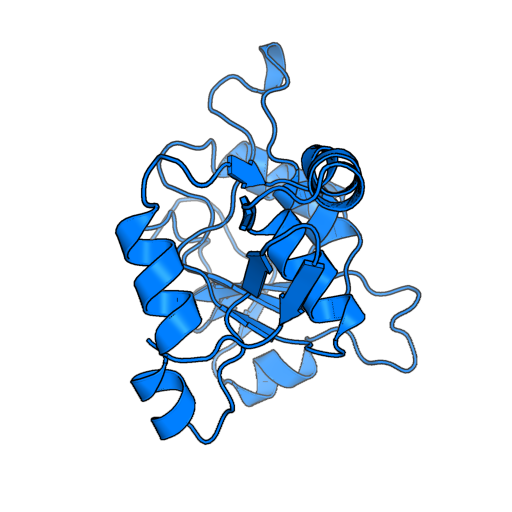HHHHHT--EEE-HHHHHHHHHHTT--EEE-S-B--BBTTHHHH--B-HHHHHHTTS--EEEESSB-TTB-HHHHHHHHHHTT-EEEEES-SB--BTTBS--SPBPSEEE-SHHHHHHHS--TTTTTTS--EEEEE-